Protein AF-A0A6A7M598-F1 (afdb_monomer_lite)

Foldseek 3Di:
DDDDDDDDDDDDDDDDDDDDDDDDDDDDPLWEKEWEAEFFAFPCVVVQADAQQHAGAHDLRRLLLLLLLLQVLQVDPQNQPAQAEEAPGPRQVVSSLNSLCSHPCSPRDYHHDPLQGGWFLDPRHRHHPVVVCVVPPCLCHDLCNLVSSCVHVVIHHPVRNLVSLLVVLVVSRSGSYYYYYGHQQSQLSNLCNLLVHDPSNSSPDDRDNQWIFIRTPSDTDIDGRCPPDPQFAFPDWADDPQQWIWTATPVGQTAIARCVVVVVPCVVVCPDVVQSRQWDADPSRWIATPSGDTHHSNNRVVRRVVPDDPPPPPD

pLDDT: mean 79.6, std 20.15, range [29.23, 98.81]

Structure (mmCIF, N/CA/C/O backbone):
data_AF-A0A6A7M598-F1
#
_entry.id   AF-A0A6A7M598-F1
#
loop_
_atom_site.group_PDB
_atom_site.id
_atom_site.type_symbol
_atom_site.label_atom_id
_atom_site.label_alt_id
_atom_site.label_comp_id
_atom_site.label_asym_id
_atom_site.label_entity_id
_atom_site.label_seq_id
_atom_site.pdbx_PDB_ins_code
_atom_site.Cartn_x
_atom_site.Cartn_y
_atom_site.Cartn_z
_atom_site.occupancy
_atom_site.B_iso_or_equiv
_atom_site.auth_seq_id
_atom_site.auth_comp_id
_atom_site.auth_asym_id
_atom_site.auth_atom_id
_atom_site.pdbx_PDB_model_num
ATOM 1 N N . MET A 1 1 ? 46.080 -12.029 42.026 1.00 40.09 1 MET A N 1
ATOM 2 C CA . MET A 1 1 ? 45.814 -11.387 40.722 1.00 40.09 1 MET A CA 1
ATOM 3 C C . MET A 1 1 ? 44.920 -12.303 39.906 1.00 40.09 1 MET A C 1
ATOM 5 O O . MET A 1 1 ? 45.439 -13.232 39.309 1.00 40.09 1 MET A O 1
ATOM 9 N N . SER A 1 2 ? 43.608 -12.066 39.917 1.00 33.38 2 SER A N 1
ATOM 10 C CA . SER A 1 2 ? 42.667 -12.587 38.910 1.00 33.38 2 SER A CA 1
ATOM 11 C C . SER A 1 2 ? 41.272 -12.024 39.200 1.00 33.38 2 SER A C 1
ATOM 13 O O . SER A 1 2 ? 40.579 -12.444 40.120 1.00 33.38 2 SER A O 1
ATOM 15 N N . THR A 1 3 ? 40.915 -10.993 38.441 1.00 32.56 3 THR A N 1
ATOM 16 C CA . THR A 1 3 ? 39.642 -10.262 38.486 1.00 32.56 3 THR A CA 1
ATOM 17 C C . THR A 1 3 ? 38.582 -11.004 37.654 1.00 32.56 3 THR A C 1
ATOM 19 O O . THR A 1 3 ? 38.933 -11.502 36.583 1.00 32.56 3 THR A O 1
ATOM 22 N N . PRO A 1 4 ? 37.294 -11.054 38.049 1.00 36.16 4 PRO A N 1
ATOM 23 C CA . PRO A 1 4 ? 36.246 -11.636 37.211 1.00 36.16 4 PRO A CA 1
ATOM 24 C C . PRO A 1 4 ? 35.785 -10.655 36.124 1.00 36.16 4 PRO A C 1
ATOM 26 O O . PRO A 1 4 ? 35.500 -9.487 36.390 1.00 36.16 4 PRO A O 1
ATOM 29 N N . CYS A 1 5 ? 35.695 -11.157 34.893 1.00 29.23 5 CYS A N 1
ATOM 30 C CA . CYS A 1 5 ? 35.215 -10.446 33.713 1.00 29.23 5 CYS A CA 1
ATOM 31 C C . CYS A 1 5 ? 33.676 -10.416 33.693 1.00 29.23 5 CYS A C 1
ATOM 33 O O . CYS A 1 5 ? 33.028 -11.459 33.637 1.00 29.23 5 CYS A O 1
ATOM 35 N N . ALA A 1 6 ? 33.096 -9.216 33.731 1.00 33.31 6 ALA A N 1
ATOM 36 C CA . ALA A 1 6 ? 31.667 -8.982 33.560 1.00 33.31 6 ALA A CA 1
ATOM 37 C C . ALA A 1 6 ? 31.291 -9.028 32.068 1.00 33.31 6 ALA A C 1
ATOM 39 O O . ALA A 1 6 ? 31.758 -8.202 31.280 1.00 33.31 6 ALA A O 1
ATOM 40 N N . THR A 1 7 ? 30.417 -9.953 31.667 1.00 33.47 7 THR A N 1
ATOM 41 C CA . THR A 1 7 ? 29.838 -9.969 30.318 1.00 33.47 7 THR A CA 1
ATOM 42 C C . THR A 1 7 ? 28.559 -9.136 30.265 1.00 33.47 7 THR A C 1
ATOM 44 O O . THR A 1 7 ? 27.540 -9.387 30.899 1.00 33.47 7 THR A O 1
ATOM 47 N N . ARG A 1 8 ? 28.702 -8.068 29.488 1.00 32.22 8 ARG A N 1
ATOM 48 C CA . ARG A 1 8 ? 27.829 -6.927 29.239 1.00 32.22 8 ARG A CA 1
ATOM 49 C C . ARG A 1 8 ? 26.601 -7.320 28.405 1.00 32.22 8 ARG A C 1
ATOM 51 O O . ARG A 1 8 ? 26.733 -7.869 27.313 1.00 32.22 8 ARG A O 1
ATOM 58 N N . THR A 1 9 ? 25.418 -6.965 28.892 1.00 33.28 9 THR A N 1
ATOM 59 C CA . THR A 1 9 ? 24.132 -6.992 28.180 1.00 33.28 9 THR A CA 1
ATOM 60 C C . THR A 1 9 ? 24.202 -6.148 26.899 1.00 33.28 9 THR A C 1
ATOM 62 O O . THR A 1 9 ? 24.527 -4.958 26.938 1.00 33.28 9 THR A O 1
ATOM 65 N N . LYS A 1 10 ? 23.906 -6.754 25.741 1.00 30.20 10 LYS A N 1
ATOM 66 C CA . LYS A 1 10 ? 23.824 -6.060 24.446 1.00 30.20 10 LYS A CA 1
ATOM 67 C C . LYS A 1 10 ? 22.510 -5.274 24.366 1.00 30.20 10 LYS A C 1
ATOM 69 O O . LYS A 1 10 ? 21.443 -5.855 24.217 1.00 30.20 10 LYS A O 1
ATOM 74 N N . ARG A 1 11 ? 22.603 -3.945 24.469 1.00 30.97 11 ARG A N 1
ATOM 75 C CA . ARG A 1 11 ? 21.527 -3.002 24.127 1.00 30.97 11 ARG A CA 1
ATOM 76 C C . ARG A 1 11 ? 21.314 -2.983 22.608 1.00 30.97 11 ARG A C 1
ATOM 78 O O . ARG A 1 11 ? 22.283 -2.887 21.858 1.00 30.97 11 ARG A O 1
ATOM 85 N N . PHE A 1 12 ? 20.052 -3.043 22.187 1.00 30.69 12 PHE A N 1
ATOM 86 C CA . PHE A 1 12 ? 19.600 -2.830 20.812 1.00 30.69 12 PHE A CA 1
ATOM 87 C C . PHE A 1 12 ? 19.984 -1.423 20.335 1.00 30.69 12 PHE A C 1
ATOM 89 O O . PHE A 1 12 ? 19.668 -0.428 20.988 1.00 30.69 12 PHE A O 1
ATOM 96 N N . ALA A 1 13 ? 20.680 -1.340 19.203 1.00 30.12 13 ALA A N 1
ATOM 97 C CA . ALA A 1 13 ? 21.027 -0.083 18.554 1.00 30.12 13 ALA A CA 1
ATOM 98 C C . ALA A 1 13 ? 19.979 0.235 17.476 1.00 30.12 13 ALA A C 1
ATOM 100 O O . ALA A 1 13 ? 19.997 -0.359 16.400 1.00 30.12 13 ALA A O 1
ATOM 101 N N . GLN A 1 14 ? 19.083 1.184 17.759 1.00 33.59 14 GLN A N 1
ATOM 102 C CA . GLN A 1 14 ? 18.272 1.849 16.736 1.00 33.59 14 GLN A CA 1
ATOM 103 C C . GLN A 1 14 ? 19.209 2.569 15.754 1.00 33.59 14 GLN A C 1
ATOM 105 O O . GLN A 1 14 ? 19.987 3.445 16.142 1.00 33.59 14 GLN A O 1
ATOM 110 N N . ARG A 1 15 ? 19.167 2.188 14.476 1.00 39.03 15 ARG A N 1
ATOM 111 C CA . ARG A 1 15 ? 19.935 2.839 13.409 1.00 39.03 15 ARG A CA 1
ATOM 112 C C . ARG A 1 15 ? 19.170 4.069 12.915 1.00 39.03 15 ARG A C 1
ATOM 114 O O . ARG A 1 15 ? 18.167 3.947 12.230 1.00 39.03 15 ARG A O 1
ATOM 121 N N . ARG A 1 16 ? 19.667 5.257 13.255 1.00 44.78 16 ARG A N 1
ATOM 122 C CA . ARG A 1 16 ? 19.187 6.570 12.791 1.00 44.78 16 ARG A CA 1
ATOM 123 C C . ARG A 1 16 ? 20.252 7.172 11.886 1.00 44.78 16 ARG A C 1
ATOM 125 O O . ARG A 1 16 ? 21.289 7.424 12.465 1.00 44.78 16 ARG A O 1
ATOM 132 N N . TRP A 1 17 ? 20.014 7.447 10.592 1.00 38.12 17 TRP A N 1
ATOM 133 C CA . TRP A 1 17 ? 20.673 8.517 9.792 1.00 38.12 17 TRP A CA 1
ATOM 134 C C . TRP A 1 17 ? 20.087 8.645 8.369 1.00 38.12 17 TRP A C 1
ATOM 136 O O . TRP A 1 17 ? 20.146 7.693 7.604 1.00 38.12 17 TRP A O 1
ATOM 146 N N . LEU A 1 18 ? 19.611 9.851 8.024 1.00 36.75 18 LEU A N 1
ATOM 147 C CA . LEU A 1 18 ? 19.829 10.606 6.771 1.00 36.75 18 LEU A CA 1
ATOM 148 C C . LEU A 1 18 ? 19.187 11.992 6.991 1.00 36.75 18 LEU A C 1
ATOM 150 O O . LEU A 1 18 ? 17.971 12.103 7.112 1.00 36.75 18 LEU A O 1
ATOM 154 N N . ARG A 1 19 ? 19.995 13.047 7.143 1.00 34.12 19 ARG A N 1
ATOM 155 C CA . ARG A 1 19 ? 19.520 14.442 7.193 1.00 34.12 19 ARG A CA 1
ATOM 156 C C . ARG A 1 19 ? 20.184 15.199 6.051 1.00 34.12 19 ARG A C 1
ATOM 158 O O . ARG A 1 19 ? 21.407 15.295 6.038 1.00 34.12 19 ARG A O 1
ATOM 165 N N . SER A 1 20 ? 19.388 15.727 5.127 1.00 42.34 20 SER A N 1
ATOM 166 C CA . SER A 1 20 ? 19.847 16.737 4.171 1.00 42.34 20 SER A CA 1
ATOM 167 C C . SER A 1 20 ? 19.849 18.113 4.844 1.00 42.34 20 SER A C 1
ATOM 169 O O . SER A 1 20 ? 18.984 18.412 5.673 1.00 42.34 20 SER A O 1
ATOM 171 N N . ALA A 1 21 ? 20.852 18.931 4.534 1.00 43.12 21 ALA A N 1
ATOM 172 C CA . ALA A 1 21 ? 20.997 20.282 5.058 1.00 43.12 21 ALA A CA 1
ATOM 173 C C . ALA A 1 21 ? 20.048 21.234 4.315 1.00 43.12 21 ALA A C 1
ATOM 175 O O . ALA A 1 21 ? 20.188 21.422 3.110 1.00 43.12 21 ALA A O 1
ATOM 176 N N . ILE A 1 22 ? 19.101 21.856 5.026 1.00 43.59 22 ILE A N 1
ATOM 177 C CA . ILE A 1 22 ? 18.227 22.895 4.464 1.00 43.59 22 ILE A CA 1
ATOM 178 C C . ILE A 1 22 ? 18.383 24.195 5.258 1.00 43.59 22 ILE A C 1
ATOM 180 O O . ILE A 1 22 ? 18.367 24.215 6.491 1.00 43.59 22 ILE A O 1
ATOM 184 N N . SER A 1 23 ? 18.564 25.268 4.487 1.00 37.72 23 SER A N 1
ATOM 185 C CA . SER A 1 23 ? 18.630 26.675 4.877 1.00 37.72 23 SER A CA 1
ATOM 186 C C . SER A 1 23 ? 17.468 27.100 5.786 1.00 37.72 23 SER A C 1
ATOM 188 O O . SER A 1 23 ? 16.313 26.743 5.562 1.00 37.72 23 SER A O 1
ATOM 190 N N . LYS A 1 24 ? 17.789 27.890 6.817 1.00 48.50 24 LYS A N 1
ATOM 191 C CA . LYS A 1 24 ? 16.840 28.476 7.771 1.00 48.50 24 LYS A CA 1
ATOM 192 C C . LYS A 1 24 ? 16.206 29.742 7.185 1.00 48.50 24 LYS A C 1
ATOM 194 O O . LYS A 1 24 ? 16.910 30.733 7.028 1.00 48.50 24 LYS A O 1
ATOM 199 N N . SER A 1 25 ? 14.885 29.764 7.002 1.00 36.88 25 SER A N 1
ATOM 200 C CA . SER A 1 25 ? 14.072 30.972 7.231 1.00 36.88 25 SER A CA 1
ATOM 201 C C . SER A 1 25 ? 12.583 30.631 7.389 1.00 36.88 25 SER A C 1
ATOM 203 O O . SER A 1 25 ? 12.106 29.627 6.873 1.00 36.88 25 SER A O 1
ATOM 205 N N . LEU A 1 26 ? 11.900 31.449 8.186 1.00 41.75 26 LEU A N 1
ATOM 206 C CA . LEU A 1 26 ? 10.660 31.225 8.927 1.00 41.75 26 LEU A CA 1
ATOM 207 C C . LEU A 1 26 ? 9.387 31.133 8.065 1.00 41.75 26 LEU A C 1
ATOM 209 O O . LEU A 1 26 ? 9.228 31.919 7.145 1.00 41.75 26 LEU A O 1
ATOM 213 N N . VAL A 1 27 ? 8.450 30.252 8.441 1.00 35.00 27 VAL A N 1
ATOM 214 C CA . VAL A 1 27 ? 7.089 30.511 8.987 1.00 35.00 27 VAL A CA 1
ATOM 215 C C . VAL A 1 27 ? 6.490 29.125 9.292 1.00 35.00 27 VAL A C 1
ATOM 217 O O . VAL A 1 27 ? 6.707 28.188 8.531 1.00 35.00 27 VAL A O 1
ATOM 220 N N . HIS A 1 28 ? 5.781 28.953 10.412 1.00 38.97 28 HIS A N 1
ATOM 221 C CA . HIS A 1 28 ? 5.166 27.687 10.839 1.00 38.97 28 HIS A CA 1
ATOM 222 C C . HIS A 1 28 ? 4.114 27.159 9.831 1.00 38.97 28 HIS A C 1
ATOM 224 O O . HIS A 1 28 ? 2.914 27.224 10.090 1.00 38.97 28 HIS A O 1
ATOM 230 N N . LYS A 1 29 ? 4.533 26.582 8.697 1.00 43.72 29 LYS A N 1
ATOM 231 C CA . LYS A 1 29 ? 3.708 25.609 7.974 1.00 43.72 29 LYS A CA 1
ATOM 232 C C . LYS A 1 29 ? 3.647 24.376 8.868 1.00 43.72 29 LYS A C 1
ATOM 234 O O . LYS A 1 29 ? 4.670 23.722 9.067 1.00 43.72 29 LYS A O 1
ATOM 239 N N . LYS A 1 30 ? 2.483 24.105 9.473 1.00 49.09 30 LYS A N 1
ATOM 240 C CA . LYS A 1 30 ? 2.224 22.824 10.144 1.00 49.09 30 LYS A CA 1
ATOM 241 C C . LYS A 1 30 ? 2.684 21.723 9.192 1.00 49.09 30 LYS A C 1
ATOM 243 O O . LYS A 1 30 ? 2.229 21.643 8.060 1.00 49.09 30 LYS A O 1
ATOM 248 N N . VAL A 1 31 ? 3.674 20.981 9.649 1.00 51.69 31 VAL A N 1
ATOM 249 C CA . VAL A 1 31 ? 4.393 19.962 8.898 1.00 51.69 31 VAL A CA 1
ATOM 250 C C . VAL A 1 31 ? 3.387 18.916 8.431 1.00 51.69 31 VAL A C 1
ATOM 252 O O . VAL A 1 31 ? 2.713 18.329 9.273 1.00 51.69 31 VAL A O 1
ATOM 255 N N . ALA A 1 32 ? 3.291 18.685 7.121 1.00 79.12 32 ALA A N 1
ATOM 256 C CA . ALA A 1 32 ? 2.499 17.591 6.574 1.00 79.12 32 ALA A CA 1
ATOM 257 C C . ALA A 1 32 ? 3.120 16.259 7.019 1.00 79.12 32 ALA A C 1
ATOM 259 O O . ALA A 1 32 ? 4.276 15.970 6.692 1.00 79.12 32 ALA A O 1
ATOM 260 N N . VAL A 1 33 ? 2.387 15.478 7.815 1.00 93.44 33 VAL A N 1
ATOM 261 C CA . VAL A 1 33 ? 2.798 14.123 8.211 1.00 93.44 33 VAL A CA 1
ATOM 262 C C . VAL A 1 33 ? 2.075 13.105 7.345 1.00 93.44 33 VAL A C 1
ATOM 264 O O . VAL A 1 33 ? 0.847 13.032 7.361 1.00 93.44 33 VAL A O 1
ATOM 267 N N . MET A 1 34 ? 2.831 12.276 6.634 1.00 95.81 34 MET A N 1
ATOM 268 C CA . MET A 1 34 ? 2.284 11.198 5.815 1.00 95.81 34 MET A CA 1
ATOM 269 C C . MET A 1 34 ? 2.646 9.835 6.401 1.00 95.81 34 MET A C 1
ATOM 271 O O . MET A 1 34 ? 3.818 9.533 6.610 1.00 95.81 34 MET A O 1
ATOM 275 N N . LEU A 1 35 ? 1.635 9.000 6.632 1.00 97.19 35 LEU A N 1
ATOM 276 C CA . LEU A 1 35 ? 1.781 7.592 6.993 1.00 97.19 35 LEU A CA 1
ATOM 277 C C . LEU A 1 35 ? 1.601 6.751 5.727 1.00 97.19 35 LEU A C 1
ATOM 279 O O . LEU A 1 35 ? 0.478 6.479 5.305 1.00 97.19 35 LEU A O 1
ATOM 283 N N . LEU A 1 36 ? 2.719 6.388 5.099 1.00 98.06 36 LEU A N 1
ATOM 284 C CA . LEU A 1 36 ? 2.760 5.623 3.857 1.00 98.06 36 LEU A CA 1
ATOM 285 C C . LEU A 1 36 ? 2.803 4.121 4.138 1.00 98.06 36 LEU A C 1
ATOM 287 O O . LEU A 1 36 ? 3.709 3.622 4.807 1.00 98.06 36 LEU A O 1
ATOM 291 N N . ILE A 1 37 ? 1.836 3.408 3.571 1.00 98.44 37 ILE A N 1
ATOM 292 C CA . ILE A 1 37 ? 1.594 1.984 3.782 1.00 98.44 37 ILE A CA 1
ATOM 293 C C . ILE A 1 37 ? 1.538 1.284 2.423 1.00 98.44 37 ILE A C 1
ATOM 295 O O . ILE A 1 37 ? 0.857 1.734 1.499 1.00 98.44 37 ILE A O 1
ATOM 299 N N . ARG A 1 38 ? 2.233 0.152 2.298 1.00 98.19 38 ARG A N 1
ATOM 300 C CA . ARG A 1 38 ? 2.019 -0.786 1.190 1.00 98.19 38 ARG A CA 1
ATOM 301 C C . ARG A 1 38 ? 0.855 -1.713 1.546 1.00 98.19 38 ARG A C 1
ATOM 303 O O . ARG A 1 38 ? 0.718 -2.095 2.703 1.00 98.19 38 ARG A O 1
ATOM 310 N N . HIS A 1 39 ? 0.047 -2.097 0.561 1.00 98.44 39 HIS A N 1
ATOM 311 C CA . HIS A 1 39 ? -0.976 -3.127 0.732 1.00 98.44 39 HIS A CA 1
ATOM 312 C C . HIS A 1 39 ? -0.408 -4.403 1.390 1.00 98.44 39 HIS A C 1
ATOM 314 O O . HIS A 1 39 ? 0.753 -4.769 1.162 1.00 98.44 39 HIS A O 1
ATOM 320 N N . GLY A 1 40 ? -1.249 -5.098 2.159 1.00 95.00 40 GLY A N 1
ATOM 321 C CA . GLY A 1 40 ? -0.905 -6.393 2.749 1.00 95.00 40 GLY A CA 1
ATOM 322 C C . GLY A 1 40 ? -0.587 -7.455 1.691 1.00 95.00 40 GLY A C 1
ATOM 323 O O . GLY A 1 40 ? -0.863 -7.276 0.502 1.00 95.00 40 GLY A O 1
ATOM 324 N N . GLU A 1 41 ? 0.019 -8.561 2.108 1.00 92.31 41 GLU A N 1
ATOM 325 C CA . GLU A 1 41 ? 0.319 -9.712 1.254 1.00 92.31 41 GLU A CA 1
ATOM 326 C C . GLU A 1 41 ? -0.909 -10.186 0.462 1.00 92.31 41 GLU A C 1
ATOM 328 O O . GLU A 1 41 ? -2.029 -10.211 0.963 1.00 92.31 41 GLU A O 1
ATOM 333 N N . THR A 1 42 ? -0.689 -10.537 -0.803 1.00 89.19 42 THR A N 1
ATOM 334 C CA . THR A 1 42 ? -1.717 -11.025 -1.736 1.00 89.19 42 THR A CA 1
ATOM 335 C C . THR A 1 42 ? -1.343 -12.396 -2.277 1.00 89.19 42 THR A C 1
ATOM 337 O O . THR A 1 42 ? -0.171 -12.775 -2.220 1.00 89.19 42 THR A O 1
ATOM 340 N N . GLU A 1 43 ? -2.302 -13.120 -2.852 1.00 84.62 43 GLU A N 1
ATOM 341 C CA . GLU A 1 43 ? -2.044 -14.429 -3.472 1.00 84.62 43 GLU A CA 1
ATOM 342 C C . GLU A 1 43 ? -0.941 -14.362 -4.536 1.00 84.62 43 GLU A C 1
ATOM 344 O O . GLU A 1 43 ? -0.062 -15.219 -4.580 1.00 84.62 43 GLU A O 1
ATOM 349 N N . ALA A 1 44 ? -0.901 -13.304 -5.350 1.00 76.69 44 ALA A N 1
ATOM 350 C CA . ALA A 1 44 ? 0.179 -13.144 -6.317 1.00 76.69 44 ALA A CA 1
ATOM 351 C C . ALA A 1 44 ? 1.537 -12.854 -5.653 1.00 76.69 44 ALA A C 1
ATOM 353 O O . ALA A 1 44 ? 2.562 -13.266 -6.186 1.00 76.69 44 ALA A O 1
ATOM 354 N N . ASN A 1 45 ? 1.586 -12.196 -4.483 1.00 78.75 45 ASN A N 1
ATOM 355 C CA . ASN A 1 45 ? 2.846 -12.086 -3.734 1.00 78.75 45 ASN A CA 1
ATOM 356 C C . ASN A 1 45 ? 3.313 -13.453 -3.231 1.00 78.75 45 ASN A C 1
ATOM 358 O O . ASN A 1 45 ? 4.491 -13.767 -3.381 1.00 78.75 45 ASN A O 1
ATOM 362 N N . LEU A 1 46 ? 2.393 -14.252 -2.683 1.00 67.06 46 LEU A N 1
ATOM 363 C CA . LEU A 1 46 ? 2.670 -15.609 -2.211 1.00 67.06 46 LEU A CA 1
ATOM 364 C C . LEU A 1 46 ? 3.196 -16.500 -3.348 1.00 67.06 46 LEU A C 1
ATOM 366 O O . LEU A 1 46 ? 4.166 -17.230 -3.166 1.00 67.06 46 LEU A O 1
ATOM 370 N N . ASN A 1 47 ? 2.613 -16.361 -4.539 1.00 65.62 47 ASN A N 1
ATOM 371 C CA . ASN A 1 47 ? 2.998 -17.090 -5.748 1.00 65.62 47 ASN A CA 1
ATOM 372 C C . ASN A 1 47 ? 4.163 -16.447 -6.523 1.00 65.62 47 ASN A C 1
ATOM 374 O O . ASN A 1 47 ? 4.466 -16.876 -7.635 1.00 65.62 47 ASN A O 1
ATOM 378 N N . LEU A 1 48 ? 4.812 -15.411 -5.975 1.00 73.50 48 LEU A N 1
ATOM 379 C CA . LEU A 1 48 ? 5.937 -14.700 -6.602 1.00 73.50 48 LEU A CA 1
ATOM 380 C C . LEU A 1 48 ? 5.640 -14.181 -8.026 1.00 73.50 48 LEU A C 1
ATOM 382 O O . LEU A 1 48 ? 6.533 -14.091 -8.872 1.00 73.50 48 LEU A O 1
ATOM 386 N N . CYS A 1 49 ? 4.383 -13.819 -8.276 1.00 75.75 49 CYS A N 1
ATOM 387 C CA . CYS A 1 49 ? 3.898 -13.259 -9.531 1.00 75.75 49 CYS A CA 1
ATOM 388 C C . CYS A 1 49 ? 3.813 -11.730 -9.448 1.00 75.75 49 CYS A C 1
ATOM 390 O O . CYS A 1 49 ? 3.420 -11.141 -8.431 1.00 75.75 49 CYS A O 1
ATOM 392 N N . HIS A 1 50 ? 4.171 -11.063 -10.540 1.00 79.81 50 HIS A N 1
ATOM 393 C CA . HIS A 1 50 ? 4.170 -9.612 -10.622 1.00 79.81 50 HIS A CA 1
ATOM 394 C C . HIS A 1 50 ? 2.809 -9.100 -11.098 1.00 79.81 50 HIS A C 1
ATOM 396 O O . HIS A 1 50 ? 2.373 -9.400 -12.199 1.00 79.81 50 HIS A O 1
ATOM 402 N N . GLN A 1 51 ? 2.120 -8.326 -10.260 1.00 87.69 51 GLN A N 1
ATOM 403 C CA . GLN A 1 51 ? 0.733 -7.923 -10.522 1.00 87.69 51 GLN A CA 1
ATOM 404 C C . GLN A 1 51 ? 0.612 -6.741 -11.489 1.00 87.69 51 GLN A C 1
ATOM 406 O O . GLN A 1 51 ? -0.220 -6.775 -12.385 1.00 87.69 51 GLN A O 1
ATOM 411 N N . GLY A 1 52 ? 1.416 -5.690 -11.312 1.00 92.19 52 GLY A N 1
ATOM 412 C CA . GLY A 1 52 ? 1.182 -4.425 -12.013 1.00 92.19 52 GLY A CA 1
ATOM 413 C C . GLY A 1 52 ? -0.238 -3.909 -11.765 1.00 92.19 52 GLY A C 1
ATOM 414 O O . GLY A 1 52 ? -0.625 -3.716 -10.607 1.00 92.19 52 GLY A O 1
ATOM 415 N N . ARG A 1 53 ? -1.014 -3.724 -12.840 1.00 95.19 53 ARG A N 1
ATOM 416 C CA . ARG A 1 53 ? -2.435 -3.344 -12.800 1.00 95.19 53 ARG A CA 1
ATOM 417 C C . ARG A 1 53 ? -3.391 -4.506 -12.548 1.00 95.19 53 ARG A C 1
ATOM 419 O O . ARG A 1 53 ? -4.530 -4.240 -12.167 1.00 95.19 53 ARG A O 1
ATOM 426 N N . HIS A 1 54 ? -2.963 -5.760 -12.706 1.00 92.12 54 HIS A N 1
ATOM 427 C CA . HIS A 1 54 ? -3.763 -6.895 -12.250 1.00 92.12 54 HIS A CA 1
ATOM 428 C C . HIS A 1 54 ? -3.942 -6.850 -10.731 1.00 92.12 54 HIS A C 1
ATOM 430 O O . HIS A 1 54 ? -3.132 -6.277 -10.002 1.00 92.12 54 HIS A O 1
ATOM 436 N N . ASP A 1 55 ? -5.008 -7.480 -10.252 1.00 90.75 55 ASP A N 1
ATOM 437 C CA . ASP A 1 55 ? -5.356 -7.559 -8.840 1.00 90.75 55 ASP A CA 1
ATOM 438 C C . ASP A 1 55 ? -5.473 -9.019 -8.399 1.00 90.75 55 ASP A C 1
ATOM 440 O O . ASP A 1 55 ? -5.917 -9.884 -9.151 1.00 90.75 55 ASP A O 1
ATOM 444 N N . SER A 1 56 ? -5.103 -9.275 -7.148 1.00 85.25 56 SER A N 1
ATOM 445 C CA . SER A 1 56 ? -5.369 -10.532 -6.451 1.00 85.25 56 SER A CA 1
ATOM 446 C C . SER A 1 56 ? -5.787 -10.228 -5.010 1.00 85.25 56 SER A C 1
ATOM 448 O O . SER A 1 56 ? -5.406 -9.176 -4.474 1.00 85.25 56 SER A O 1
ATOM 450 N N . PRO A 1 57 ? -6.607 -11.085 -4.379 1.00 92.44 57 PRO A N 1
ATOM 451 C CA . PRO A 1 57 ? -7.074 -10.837 -3.024 1.00 92.44 57 PRO A CA 1
ATOM 452 C C . PRO A 1 57 ? -5.910 -10.861 -2.024 1.00 92.44 57 PRO A C 1
ATOM 454 O O . PRO A 1 57 ? -4.848 -11.441 -2.273 1.00 92.44 57 PRO A O 1
ATOM 457 N N . LEU A 1 58 ? -6.118 -10.211 -0.875 1.00 91.69 58 LEU A N 1
ATOM 458 C CA . LEU A 1 58 ? -5.203 -10.339 0.258 1.00 91.69 58 LEU A CA 1
ATOM 459 C C . LEU A 1 58 ? -5.196 -11.791 0.751 1.00 91.69 58 LEU A C 1
ATOM 461 O O . LEU A 1 58 ? -6.258 -12.405 0.853 1.00 91.69 58 LEU A O 1
ATOM 465 N N . THR A 1 59 ? -4.023 -12.305 1.119 1.00 83.62 59 THR A N 1
ATOM 466 C CA . THR A 1 59 ? -3.932 -13.537 1.914 1.00 83.62 59 THR A CA 1
ATOM 467 C C . THR A 1 59 ? -4.390 -13.251 3.343 1.00 83.62 59 THR A C 1
ATOM 469 O O . THR A 1 59 ? -4.499 -12.097 3.767 1.00 83.62 59 THR A O 1
ATOM 472 N N . GLU A 1 60 ? -4.586 -14.292 4.145 1.00 81.19 60 GLU A N 1
ATOM 473 C CA . GLU A 1 60 ? -4.762 -14.145 5.595 1.00 81.19 60 GLU A CA 1
ATOM 474 C C . GLU A 1 60 ? -3.665 -13.320 6.249 1.00 81.19 60 GLU A C 1
ATOM 476 O O . GLU A 1 60 ? -3.929 -12.439 7.065 1.00 81.19 60 GLU A O 1
ATOM 481 N N . ARG A 1 61 ? -2.415 -13.609 5.877 1.00 80.00 61 ARG A N 1
ATOM 482 C CA . ARG A 1 61 ? -1.247 -12.903 6.380 1.00 80.00 61 ARG A CA 1
ATOM 483 C C . ARG A 1 61 ? -1.309 -11.436 5.972 1.00 80.00 61 ARG A C 1
ATOM 485 O O . ARG A 1 61 ? -0.984 -10.582 6.789 1.00 80.00 61 ARG A O 1
ATOM 492 N N . GLY A 1 62 ? -1.785 -11.132 4.765 1.00 88.56 62 GLY A N 1
ATOM 493 C CA . GLY A 1 62 ? -2.048 -9.765 4.323 1.00 88.56 62 GLY A CA 1
ATOM 494 C C . GLY A 1 62 ? -3.134 -9.055 5.126 1.00 88.56 62 GLY A C 1
ATOM 495 O O . GLY A 1 62 ? -2.979 -7.880 5.463 1.00 88.56 62 GLY A O 1
ATOM 496 N N . VAL A 1 63 ? -4.202 -9.766 5.494 1.00 92.00 63 VAL A N 1
ATOM 497 C CA . VAL A 1 63 ? -5.240 -9.246 6.396 1.00 92.00 63 VAL A CA 1
ATOM 498 C C . VAL A 1 63 ? -4.653 -8.963 7.782 1.00 92.00 63 VAL A C 1
ATOM 500 O O . VAL A 1 63 ? -4.826 -7.859 8.293 1.00 92.00 63 VAL A O 1
ATOM 503 N N . ALA A 1 64 ? -3.895 -9.901 8.354 1.00 84.00 64 ALA A N 1
ATOM 504 C CA . ALA A 1 64 ? -3.243 -9.736 9.654 1.00 84.00 64 ALA A CA 1
ATOM 505 C C . ALA A 1 64 ? -2.241 -8.566 9.656 1.00 84.00 64 ALA A C 1
ATOM 507 O O . ALA A 1 64 ? -2.224 -7.762 10.588 1.00 84.00 64 ALA A O 1
ATOM 508 N N . GLN A 1 65 ? -1.454 -8.413 8.584 1.00 89.56 65 GLN A N 1
ATOM 509 C CA . GLN A 1 65 ? -0.565 -7.265 8.376 1.00 89.56 65 GLN A CA 1
ATOM 510 C C . GLN A 1 65 ? -1.343 -5.945 8.389 1.00 89.56 65 GLN A C 1
ATOM 512 O O . GLN A 1 65 ? -0.998 -5.035 9.141 1.00 89.56 65 GLN A O 1
ATOM 517 N N . ALA A 1 66 ? -2.417 -5.845 7.601 1.00 94.50 66 ALA A N 1
ATOM 518 C CA . ALA A 1 66 ? -3.237 -4.639 7.517 1.00 94.50 66 ALA A CA 1
ATOM 519 C C . ALA A 1 66 ? -3.895 -4.284 8.863 1.00 94.50 66 ALA A C 1
ATOM 521 O O . ALA A 1 66 ? -3.883 -3.124 9.277 1.00 94.50 66 ALA A O 1
ATOM 522 N N . THR A 1 67 ? -4.412 -5.286 9.577 1.00 90.56 67 THR A N 1
ATOM 523 C CA . THR A 1 67 ? -4.970 -5.144 10.928 1.00 90.56 67 THR A CA 1
ATOM 524 C C . THR A 1 67 ? -3.923 -4.636 11.918 1.00 90.56 67 THR A C 1
ATOM 526 O O . THR A 1 67 ? -4.169 -3.675 12.651 1.00 90.56 67 THR A O 1
ATOM 529 N N . ALA A 1 68 ? -2.729 -5.227 11.925 1.00 87.06 68 ALA A N 1
ATOM 530 C CA . ALA A 1 68 ? -1.660 -4.830 12.831 1.00 87.06 68 ALA A CA 1
ATOM 531 C C . ALA A 1 68 ? -1.127 -3.417 12.512 1.00 87.06 68 ALA A C 1
ATOM 533 O O . ALA A 1 68 ? -0.911 -2.616 13.425 1.00 87.06 68 ALA A O 1
ATOM 534 N N . ILE A 1 69 ? -1.037 -3.058 11.226 1.00 94.94 69 ILE A N 1
ATOM 535 C CA . ILE A 1 69 ? -0.776 -1.683 10.781 1.00 94.94 69 ILE A CA 1
ATOM 536 C C . ILE A 1 69 ? -1.859 -0.735 11.299 1.00 94.94 69 ILE A C 1
ATOM 538 O O . ILE A 1 69 ? -1.523 0.295 11.875 1.00 94.94 69 ILE A O 1
ATOM 542 N N . GLY A 1 70 ? -3.145 -1.073 11.158 1.00 93.69 70 GLY A N 1
ATOM 543 C CA . GLY A 1 70 ? -4.254 -0.245 11.643 1.00 93.69 70 GLY A CA 1
ATOM 544 C C . GLY A 1 70 ? -4.156 0.082 13.133 1.00 93.69 70 GLY A C 1
ATOM 545 O O . GLY A 1 70 ? -4.350 1.229 13.540 1.00 93.69 70 GLY A O 1
ATOM 546 N N . ARG A 1 71 ? -3.765 -0.902 13.952 1.00 89.44 71 ARG A N 1
ATOM 547 C CA . ARG A 1 71 ? -3.504 -0.701 15.386 1.00 89.44 71 ARG A CA 1
ATOM 548 C C . ARG A 1 71 ? -2.358 0.276 15.623 1.00 89.44 71 ARG A C 1
ATOM 550 O O . ARG A 1 71 ? -2.497 1.165 16.457 1.00 89.44 71 ARG A O 1
ATOM 557 N N . LEU A 1 72 ? -1.250 0.142 14.893 1.00 91.00 72 LEU A N 1
ATOM 558 C CA . LEU A 1 72 ? -0.101 1.036 15.041 1.00 91.00 72 LEU A CA 1
ATOM 559 C C . LEU A 1 72 ? -0.404 2.458 14.548 1.00 91.00 72 LEU A C 1
ATOM 561 O O . LEU A 1 72 ? 0.000 3.420 15.202 1.00 91.00 72 LEU A O 1
ATOM 565 N N . VAL A 1 73 ? -1.156 2.595 13.449 1.00 93.50 73 VAL A N 1
ATOM 566 C CA . VAL A 1 73 ? -1.644 3.884 12.935 1.00 93.50 73 VAL A CA 1
ATOM 567 C C . VAL A 1 73 ? -2.493 4.580 13.991 1.00 93.50 73 VAL A C 1
ATOM 569 O O . VAL A 1 73 ? -2.249 5.746 14.273 1.00 93.50 73 VAL A O 1
ATOM 572 N N . ARG A 1 74 ? -3.432 3.873 14.635 1.00 90.88 74 ARG A N 1
ATOM 573 C CA . ARG A 1 74 ? -4.271 4.434 15.709 1.00 90.88 74 ARG A CA 1
ATOM 574 C C . ARG A 1 74 ? -3.447 5.058 16.845 1.00 90.88 74 ARG A C 1
ATOM 576 O O . ARG A 1 74 ? -3.893 6.024 17.452 1.00 90.88 74 ARG A O 1
ATOM 583 N N . MET A 1 75 ? -2.266 4.515 17.139 1.00 89.75 75 MET A N 1
ATOM 584 C CA . MET A 1 75 ? -1.385 5.028 18.195 1.00 89.75 75 MET A CA 1
ATOM 585 C C . MET A 1 75 ? -0.610 6.290 17.788 1.00 89.75 75 MET A C 1
ATOM 587 O O . MET A 1 75 ? 0.032 6.901 18.641 1.00 89.75 75 MET A O 1
ATOM 591 N N . GLN A 1 76 ? -0.641 6.679 16.509 1.00 89.69 76 GLN A N 1
ATOM 592 C CA . GLN A 1 76 ? 0.034 7.881 16.031 1.00 89.69 76 GLN A CA 1
ATOM 593 C C . GLN A 1 76 ? -0.824 9.124 16.307 1.00 89.69 76 GLN A C 1
ATOM 595 O O . GLN A 1 76 ? -2.024 9.113 16.018 1.00 89.69 76 GLN A O 1
ATOM 600 N N . PRO A 1 77 ? -0.236 10.222 16.816 1.00 86.81 77 PRO A N 1
ATOM 601 C CA . PRO A 1 77 ? -0.988 11.430 17.151 1.00 86.81 77 PRO A CA 1
ATOM 602 C C . PRO A 1 77 ? -1.672 12.067 15.934 1.00 86.81 77 PRO A C 1
ATOM 604 O O . PRO A 1 77 ? -2.683 12.751 16.078 1.00 86.81 77 PRO A O 1
ATOM 607 N N . GLU A 1 78 ? -1.149 11.841 14.731 1.00 85.75 78 GLU A N 1
ATOM 608 C CA . GLU A 1 78 ? -1.678 12.434 13.507 1.00 85.75 78 GLU A CA 1
ATOM 609 C C . GLU A 1 78 ? -2.913 11.703 12.960 1.00 85.75 78 GLU A C 1
ATOM 611 O O . GLU A 1 78 ? -3.703 12.296 12.223 1.00 85.75 78 GLU A O 1
ATOM 616 N N . ALA A 1 79 ? -3.136 10.448 13.368 1.00 86.50 79 ALA A N 1
ATOM 617 C CA . ALA A 1 79 ? -4.200 9.605 12.826 1.00 86.50 79 ALA A CA 1
ATOM 618 C C . ALA A 1 79 ? -5.613 10.155 13.085 1.00 86.50 79 ALA A C 1
ATOM 620 O O . ALA A 1 79 ? -6.506 9.958 12.264 1.00 86.50 79 ALA A O 1
ATOM 621 N N . ALA A 1 80 ? -5.827 10.882 14.188 1.00 84.44 80 ALA A N 1
ATOM 622 C CA . ALA A 1 80 ? -7.144 11.410 14.558 1.00 84.44 80 ALA A CA 1
ATOM 623 C C . ALA A 1 80 ? -7.685 12.485 13.593 1.00 84.44 80 ALA A C 1
ATOM 625 O O . ALA A 1 80 ? -8.901 12.680 13.500 1.00 84.44 80 ALA A O 1
ATOM 626 N N . SER A 1 81 ? -6.795 13.189 12.885 1.00 86.31 81 SER A N 1
ATOM 627 C CA . SER A 1 81 ? -7.139 14.234 11.913 1.00 86.31 81 SER A CA 1
ATOM 628 C C . SER A 1 81 ? -6.639 13.937 10.500 1.00 86.31 81 SER A C 1
ATOM 630 O O . SER A 1 81 ? -6.687 14.822 9.647 1.00 86.31 81 SER A O 1
ATOM 632 N N . ALA A 1 82 ? -6.100 12.742 10.261 1.00 91.56 82 ALA A N 1
ATOM 633 C CA . ALA A 1 82 ? -5.559 12.381 8.964 1.00 91.56 82 ALA A CA 1
ATOM 634 C C . ALA A 1 82 ? -6.682 12.189 7.943 1.00 91.56 82 ALA A C 1
ATOM 636 O O . ALA A 1 82 ? -7.703 11.568 8.238 1.00 91.56 82 ALA A O 1
ATOM 637 N N . MET A 1 83 ? -6.470 12.667 6.720 1.00 94.50 83 MET A N 1
ATOM 638 C CA . MET A 1 83 ? -7.228 12.174 5.573 1.00 94.50 83 MET A CA 1
ATOM 639 C C . MET A 1 83 ? -6.759 10.768 5.211 1.00 94.50 83 MET A C 1
ATOM 641 O O . MET A 1 83 ? -5.579 10.452 5.352 1.00 94.50 83 MET A O 1
ATOM 645 N N . MET A 1 84 ? -7.662 9.934 4.704 1.00 96.75 84 MET A N 1
ATOM 646 C CA . MET A 1 84 ? -7.330 8.585 4.270 1.00 96.75 84 MET A CA 1
ATOM 647 C C . MET A 1 84 ? -7.447 8.483 2.757 1.00 96.75 84 MET A C 1
ATOM 649 O O . MET A 1 84 ? -8.521 8.702 2.200 1.00 96.75 84 MET A O 1
ATOM 653 N N . ILE A 1 85 ? -6.340 8.144 2.105 1.00 98.38 85 ILE A N 1
ATOM 654 C CA . ILE A 1 85 ? -6.240 8.058 0.650 1.00 98.38 85 ILE A CA 1
ATOM 655 C C . ILE A 1 85 ? -5.743 6.661 0.278 1.00 98.38 85 ILE A C 1
ATOM 657 O O . ILE A 1 85 ? -4.881 6.088 0.948 1.00 98.38 85 ILE A O 1
ATOM 661 N N . SER A 1 86 ? -6.275 6.075 -0.786 1.00 98.81 86 SER A N 1
ATOM 662 C CA . SER A 1 86 ? -5.809 4.781 -1.269 1.00 98.81 86 SER A CA 1
ATOM 663 C C . SER A 1 86 ? -5.785 4.710 -2.786 1.00 98.81 86 SER A C 1
ATOM 665 O O . SER A 1 86 ? -6.545 5.383 -3.477 1.00 98.81 86 SER A O 1
ATOM 667 N N . SER A 1 87 ? -4.926 3.840 -3.307 1.00 98.75 87 SER A N 1
ATOM 668 C CA . SER A 1 87 ? -5.091 3.331 -4.664 1.00 98.75 87 SER A CA 1
ATOM 669 C C . SER A 1 87 ? -6.469 2.668 -4.831 1.00 98.75 87 SER A C 1
ATOM 671 O O . SER A 1 87 ? -6.874 1.897 -3.959 1.00 98.75 87 SER A O 1
ATOM 673 N N . PRO A 1 88 ? -7.142 2.834 -5.982 1.00 98.50 88 PRO A N 1
ATOM 674 C CA . PRO A 1 88 ? -8.417 2.175 -6.259 1.00 98.50 88 PRO A CA 1
ATOM 675 C C . PRO A 1 88 ? -8.305 0.652 -6.425 1.00 98.50 88 PRO A C 1
ATOM 677 O O . PRO A 1 88 ? -9.297 -0.040 -6.187 1.00 98.50 88 PRO A O 1
ATOM 680 N N . GLN A 1 89 ? -7.122 0.116 -6.765 1.00 98.56 89 GLN A N 1
ATOM 681 C CA . GLN A 1 89 ? -6.872 -1.336 -6.835 1.00 98.56 89 GLN A CA 1
ATOM 682 C C . GLN A 1 89 ? -7.290 -2.057 -5.545 1.00 98.56 89 GLN A C 1
ATOM 684 O O . GLN A 1 89 ? -6.994 -1.613 -4.430 1.00 98.56 89 GLN A O 1
ATOM 689 N N . SER A 1 90 ? -7.984 -3.181 -5.706 1.00 98.12 90 SER A N 1
ATOM 690 C CA . SER A 1 90 ? -8.752 -3.848 -4.651 1.00 98.12 90 SER A CA 1
ATOM 691 C C . SER A 1 90 ? -7.902 -4.264 -3.453 1.00 98.12 90 SER A C 1
ATOM 693 O O . SER A 1 90 ? -8.344 -4.080 -2.320 1.00 98.12 90 SER A O 1
ATOM 695 N N . ARG A 1 91 ? -6.662 -4.724 -3.662 1.00 98.12 91 ARG A N 1
ATOM 696 C CA . ARG A 1 91 ? -5.730 -5.071 -2.571 1.00 98.12 91 ARG A CA 1
ATOM 697 C C . ARG A 1 91 ? -5.361 -3.878 -1.680 1.00 98.12 91 ARG A C 1
ATOM 699 O O . ARG A 1 91 ? -5.298 -4.007 -0.454 1.00 98.12 91 ARG A O 1
ATOM 706 N N . ALA A 1 92 ? -5.156 -2.702 -2.278 1.00 98.75 92 ALA A N 1
ATOM 707 C CA . ALA A 1 92 ? -4.822 -1.480 -1.550 1.00 98.75 92 ALA A CA 1
ATOM 708 C C . ALA A 1 92 ? -6.057 -0.914 -0.848 1.00 98.75 92 ALA A C 1
ATOM 710 O O . ALA A 1 92 ? -6.001 -0.645 0.352 1.00 98.75 92 ALA A O 1
ATOM 711 N N . ARG A 1 93 ? -7.192 -0.856 -1.554 1.00 98.44 93 ARG A N 1
ATOM 712 C CA . ARG A 1 93 ? -8.479 -0.449 -0.982 1.00 98.44 93 ARG A CA 1
ATOM 713 C C . ARG A 1 93 ? -8.875 -1.330 0.203 1.00 98.44 93 ARG A C 1
ATOM 715 O O . ARG A 1 93 ? -9.228 -0.811 1.257 1.00 98.44 93 ARG A O 1
ATOM 722 N N . ARG A 1 94 ? -8.748 -2.654 0.077 1.00 98.19 94 ARG A N 1
ATOM 723 C CA . ARG A 1 94 ? -9.063 -3.592 1.161 1.00 98.19 94 ARG A CA 1
ATOM 724 C C . ARG A 1 94 ? -8.133 -3.420 2.359 1.00 98.19 94 ARG A C 1
ATOM 726 O O . ARG A 1 94 ? -8.593 -3.437 3.496 1.00 98.19 94 ARG A O 1
ATOM 733 N N . THR A 1 95 ? -6.840 -3.204 2.116 1.00 98.62 95 THR A N 1
ATOM 734 C CA . THR A 1 95 ? -5.885 -2.868 3.185 1.00 98.62 95 THR A CA 1
ATOM 735 C C . THR A 1 95 ? -6.286 -1.562 3.879 1.00 98.62 95 THR A C 1
ATOM 737 O O . THR A 1 95 ? -6.284 -1.497 5.104 1.00 98.62 95 THR A O 1
ATOM 740 N N . ALA A 1 96 ? -6.683 -0.537 3.120 1.00 98.38 96 ALA A N 1
ATOM 741 C CA . ALA A 1 96 ? -7.149 0.735 3.662 1.00 98.38 96 ALA A CA 1
ATOM 742 C C . ALA A 1 96 ? -8.410 0.574 4.524 1.00 98.38 96 ALA A C 1
ATOM 744 O O . ALA A 1 96 ? -8.474 1.130 5.614 1.00 98.38 96 ALA A O 1
ATOM 745 N N . GLU A 1 97 ? -9.383 -0.231 4.102 1.00 97.31 97 GLU A N 1
ATOM 746 C CA . GLU A 1 97 ? -10.562 -0.545 4.919 1.00 97.31 97 GLU A CA 1
ATOM 747 C C . GLU A 1 97 ? -10.182 -1.182 6.262 1.0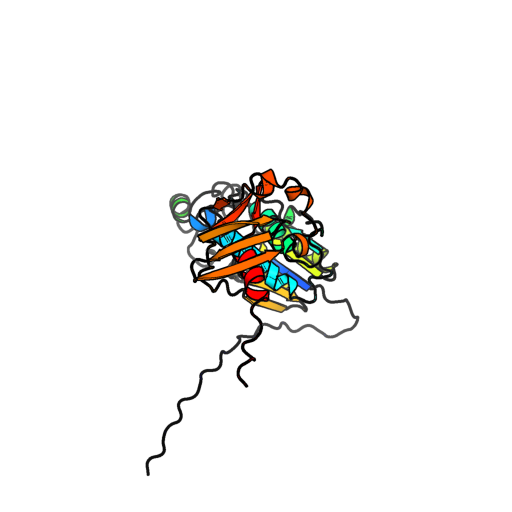0 97.31 97 GLU A C 1
ATOM 749 O O . GLU A 1 97 ? -10.657 -0.735 7.302 1.00 97.31 97 GLU A O 1
ATOM 754 N N . LEU A 1 98 ? -9.283 -2.172 6.250 1.00 95.62 98 LEU A N 1
ATOM 755 C CA . LEU A 1 98 ? -8.818 -2.850 7.465 1.00 95.62 98 LEU A CA 1
ATOM 756 C C . LEU A 1 98 ? -8.057 -1.900 8.400 1.00 95.62 98 LEU A C 1
ATOM 758 O O . LEU A 1 98 ? -8.260 -1.926 9.611 1.00 95.62 98 LEU A O 1
ATOM 762 N N . VAL A 1 99 ? -7.218 -1.019 7.848 1.00 96.00 99 VAL A N 1
ATOM 763 C CA . VAL A 1 99 ? -6.529 0.027 8.622 1.00 96.00 99 VAL A CA 1
ATOM 764 C C . VAL A 1 99 ? -7.541 0.995 9.241 1.00 96.00 99 VAL A C 1
ATOM 766 O O . VAL A 1 99 ? -7.435 1.320 10.425 1.00 96.00 99 VAL A O 1
ATOM 769 N N . ARG A 1 100 ? -8.543 1.427 8.464 1.00 95.25 100 ARG A N 1
ATOM 770 C CA . ARG A 1 100 ? -9.595 2.357 8.893 1.00 95.25 100 ARG A CA 1
ATOM 771 C C . ARG A 1 100 ? -10.413 1.809 10.056 1.00 95.25 100 ARG A C 1
ATOM 773 O O . ARG A 1 100 ? -10.726 2.561 10.975 1.00 95.25 100 ARG A O 1
ATOM 780 N N . ASP A 1 101 ? -10.744 0.520 10.025 1.00 91.62 101 ASP A N 1
ATOM 781 C CA . ASP A 1 101 ? -11.583 -0.133 11.035 1.00 91.62 101 ASP A CA 1
ATOM 782 C C . ASP A 1 101 ? -10.968 -0.075 12.453 1.00 91.62 101 ASP A C 1
ATOM 784 O O . ASP A 1 101 ? -11.681 -0.224 13.446 1.00 91.62 101 ASP A O 1
ATOM 788 N N . HIS A 1 102 ? -9.663 0.206 12.572 1.00 90.00 102 HIS A N 1
ATOM 789 C CA . HIS A 1 102 ? -8.977 0.396 13.854 1.00 90.00 102 HIS A CA 1
ATOM 790 C C . HIS A 1 102 ? -8.870 1.853 14.323 1.00 90.00 102 HIS A C 1
ATOM 792 O O . HIS A 1 102 ? -8.498 2.085 15.479 1.00 90.00 102 HIS A O 1
ATOM 798 N N . LEU A 1 103 ? -9.185 2.830 13.471 1.00 87.69 103 LEU A N 1
ATOM 799 C CA . LEU A 1 103 ? -9.141 4.246 13.829 1.00 87.69 103 LEU A CA 1
ATOM 800 C C . LEU A 1 103 ? -10.291 4.607 14.777 1.00 87.69 103 LEU A C 1
ATOM 802 O O . LEU A 1 103 ? -11.324 3.944 14.819 1.00 87.69 103 LEU A O 1
ATOM 806 N N . GLU A 1 104 ? -10.138 5.698 15.528 1.00 83.12 104 GLU A N 1
ATOM 807 C CA . GLU A 1 104 ? -11.182 6.163 16.456 1.00 83.12 104 GLU A CA 1
ATOM 808 C C . GLU A 1 104 ? -12.487 6.543 15.744 1.00 83.12 104 GLU A C 1
ATOM 810 O O . GLU A 1 104 ? -13.571 6.412 16.311 1.00 83.12 104 GLU A O 1
ATOM 815 N N . LYS A 1 105 ? -12.383 6.987 14.487 1.00 81.06 105 LYS A N 1
ATOM 816 C CA . LYS A 1 105 ? -13.509 7.301 13.604 1.00 81.06 105 LYS A CA 1
ATOM 817 C C . LYS A 1 105 ? -13.500 6.341 12.411 1.00 81.06 105 LYS A C 1
ATOM 819 O O . LYS A 1 105 ? -13.047 6.736 11.342 1.00 81.06 105 LYS A O 1
ATOM 824 N N . PRO A 1 106 ? -14.018 5.109 12.527 1.00 72.44 106 PRO A N 1
ATOM 825 C CA . PRO A 1 106 ? -13.966 4.126 11.438 1.00 72.44 106 PRO A CA 1
ATOM 826 C C . PRO A 1 106 ? -14.878 4.480 10.243 1.00 72.44 106 PRO A C 1
ATOM 828 O O . PRO A 1 106 ? -14.939 3.743 9.264 1.00 72.44 106 PRO A O 1
ATOM 831 N N . THR A 1 107 ? -15.581 5.617 10.298 1.00 80.44 107 THR A N 1
ATOM 832 C CA . THR A 1 107 ? -16.431 6.159 9.227 1.00 80.44 107 THR A CA 1
ATOM 833 C C . THR A 1 107 ? -15.732 7.197 8.345 1.00 80.44 107 THR A C 1
ATOM 835 O O . THR A 1 107 ? -16.369 7.736 7.443 1.00 80.44 107 THR A O 1
ATOM 838 N N . ILE A 1 108 ? -14.450 7.504 8.584 1.00 87.62 108 ILE A N 1
ATOM 839 C CA . ILE A 1 108 ? -13.656 8.344 7.674 1.00 87.62 108 ILE A CA 1
ATOM 840 C C . ILE A 1 108 ? -13.734 7.798 6.233 1.00 87.62 108 ILE A C 1
ATOM 842 O O . ILE A 1 108 ? -13.455 6.614 6.011 1.00 87.62 108 ILE A O 1
ATOM 846 N N . PRO A 1 109 ? -14.121 8.621 5.240 1.00 94.31 109 PRO A N 1
ATOM 847 C CA . PRO A 1 109 ? -14.134 8.186 3.852 1.00 94.31 109 PRO A CA 1
ATOM 848 C C . PRO A 1 109 ? -12.709 7.886 3.377 1.00 94.31 109 PRO A C 1
ATOM 850 O O . PRO A 1 109 ? -11.766 8.600 3.713 1.00 94.31 109 PRO A O 1
ATOM 853 N N . ILE A 1 110 ? -12.569 6.830 2.576 1.00 97.50 110 ILE A N 1
ATOM 854 C CA . ILE A 1 110 ? -11.320 6.523 1.877 1.00 97.50 110 ILE A CA 1
ATOM 855 C C . ILE A 1 110 ? -11.412 7.197 0.512 1.00 97.50 110 ILE A C 1
ATOM 857 O O . ILE A 1 110 ? -12.204 6.775 -0.330 1.00 97.50 110 ILE A O 1
ATOM 861 N N . GLN A 1 111 ? -10.623 8.245 0.299 1.00 98.12 111 GLN A N 1
ATOM 862 C CA . GLN A 1 111 ? -10.499 8.876 -1.008 1.00 98.12 111 GLN A CA 1
ATOM 863 C C . GLN A 1 111 ? -9.670 7.969 -1.919 1.00 98.12 111 GLN A C 1
ATOM 865 O O . GLN A 1 111 ? -8.540 7.612 -1.590 1.00 98.12 111 GLN A O 1
ATOM 870 N N . LEU A 1 112 ? -10.232 7.579 -3.059 1.00 98.69 112 LEU A N 1
ATOM 871 C CA . LEU A 1 112 ? -9.505 6.800 -4.056 1.00 98.69 112 LEU A CA 1
ATOM 872 C C . LEU A 1 112 ? -8.806 7.746 -5.032 1.00 98.69 112 LEU A C 1
ATOM 874 O O . LEU A 1 112 ? -9.422 8.702 -5.498 1.00 98.69 112 LEU A O 1
ATOM 878 N N . ASP A 1 113 ? -7.540 7.476 -5.339 1.00 98.69 113 ASP A N 1
ATOM 879 C CA . ASP A 1 113 ? -6.756 8.272 -6.286 1.00 98.69 113 ASP A CA 1
ATOM 880 C C . ASP A 1 113 ? -6.033 7.364 -7.289 1.00 98.69 113 ASP A C 1
ATOM 882 O O . ASP A 1 113 ? -5.187 6.544 -6.919 1.00 98.69 113 ASP A O 1
ATOM 886 N N . GLU A 1 114 ? -6.369 7.505 -8.573 1.00 98.38 114 GLU A N 1
ATOM 887 C CA . GLU A 1 114 ? -5.796 6.712 -9.671 1.00 98.38 114 GLU A CA 1
ATOM 888 C C . GLU A 1 114 ? -4.278 6.873 -9.792 1.00 98.38 114 GLU A C 1
ATOM 890 O O . GLU A 1 114 ? -3.574 5.941 -10.196 1.00 98.38 114 GLU A O 1
ATOM 895 N N . ARG A 1 115 ? -3.735 8.022 -9.369 1.00 98.69 115 ARG A N 1
ATOM 896 C CA . ARG A 1 115 ? -2.290 8.268 -9.375 1.00 98.69 115 ARG A CA 1
ATOM 897 C C . ARG A 1 115 ? -1.556 7.399 -8.367 1.00 98.69 115 ARG A C 1
ATOM 899 O O . ARG A 1 115 ? -0.342 7.296 -8.463 1.00 98.69 115 ARG A O 1
ATOM 906 N N . LEU A 1 116 ? -2.243 6.728 -7.443 1.00 98.75 116 LEU A N 1
ATOM 907 C CA . LEU A 1 116 ? -1.634 5.791 -6.498 1.00 98.75 116 LEU A CA 1
ATOM 908 C C . LEU A 1 116 ? -1.631 4.342 -6.982 1.00 98.75 116 LEU A C 1
ATOM 910 O O . LEU A 1 116 ? -1.144 3.479 -6.252 1.00 98.75 116 LEU A O 1
ATOM 914 N N . CYS A 1 117 ? -2.156 4.045 -8.170 1.00 98.69 117 CYS A N 1
ATOM 915 C CA . CYS A 1 117 ? -2.095 2.703 -8.735 1.00 98.69 117 CYS A CA 1
ATOM 916 C C . CYS A 1 117 ? -0.649 2.233 -8.959 1.00 98.69 117 CYS A C 1
ATOM 918 O O . CYS A 1 117 ? 0.225 3.025 -9.317 1.00 98.69 117 CYS A O 1
ATOM 920 N N . GLU A 1 118 ? -0.406 0.932 -8.793 1.00 98.12 118 GLU A N 1
ATOM 921 C CA . GLU A 1 118 ? 0.884 0.315 -9.105 1.00 98.12 118 GLU A CA 1
ATOM 922 C C . GLU A 1 118 ? 1.289 0.544 -10.565 1.00 98.12 118 GLU A C 1
ATOM 924 O O . GLU A 1 118 ? 0.444 0.803 -11.426 1.00 98.12 118 GLU A O 1
ATOM 929 N N . VAL A 1 119 ? 2.593 0.475 -10.823 1.00 97.75 119 VAL A N 1
ATOM 930 C CA . VAL A 1 119 ? 3.153 0.578 -12.174 1.00 97.75 119 VAL A CA 1
ATOM 931 C C . VAL A 1 119 ? 2.521 -0.470 -13.095 1.00 97.75 119 VAL A C 1
ATOM 933 O O . VAL A 1 119 ? 2.441 -1.643 -12.735 1.00 97.75 119 VAL A O 1
ATOM 936 N N . SER A 1 120 ? 2.061 -0.058 -14.277 1.00 97.75 120 SER A N 1
ATOM 937 C CA . SER A 1 120 ? 1.694 -1.003 -15.335 1.00 97.75 120 SER A CA 1
ATOM 938 C C . SER A 1 120 ? 2.947 -1.682 -15.858 1.00 97.75 120 SER A C 1
ATOM 940 O O . SER A 1 120 ? 3.875 -1.008 -16.305 1.00 97.75 120 SER A O 1
ATOM 942 N N . ILE A 1 121 ? 2.951 -3.011 -15.830 1.00 94.38 121 ILE A N 1
ATOM 943 C CA . ILE A 1 121 ? 4.022 -3.817 -16.426 1.00 94.38 121 ILE A CA 1
ATOM 944 C C . ILE A 1 121 ? 3.532 -4.558 -17.674 1.00 94.38 121 ILE A C 1
ATOM 946 O O . ILE A 1 121 ? 4.160 -5.522 -18.096 1.00 94.38 121 ILE A O 1
ATOM 950 N N . GLY A 1 122 ? 2.427 -4.101 -18.272 1.00 95.75 122 GLY A N 1
ATOM 951 C CA . GLY A 1 122 ? 1.938 -4.539 -19.578 1.00 95.75 122 GLY A CA 1
ATOM 952 C C . GLY A 1 122 ? 1.975 -6.056 -19.770 1.00 95.75 122 GLY A C 1
ATOM 953 O O . GLY A 1 122 ? 1.400 -6.812 -18.993 1.00 95.75 122 GLY A O 1
ATOM 954 N N . GLY A 1 123 ? 2.704 -6.516 -20.788 1.00 94.00 123 GLY A N 1
ATOM 955 C CA . GLY A 1 123 ? 2.824 -7.939 -21.124 1.00 94.00 123 GLY A CA 1
ATOM 956 C C . GLY A 1 123 ? 3.487 -8.824 -20.058 1.00 94.00 123 GLY A C 1
ATOM 957 O O . GLY A 1 123 ? 3.584 -10.031 -20.262 1.00 94.00 123 GLY A O 1
ATOM 958 N N . TRP A 1 124 ? 3.969 -8.256 -18.950 1.00 91.81 124 TRP A N 1
ATOM 959 C CA . TRP A 1 124 ? 4.528 -8.994 -17.813 1.00 91.81 124 TRP A CA 1
ATOM 960 C C . TRP A 1 124 ? 3.570 -9.115 -16.622 1.00 91.81 124 TRP A C 1
ATOM 962 O O . TRP A 1 124 ? 3.935 -9.711 -15.608 1.00 91.81 124 TRP A O 1
ATOM 972 N N . GLU A 1 125 ? 2.355 -8.573 -16.715 1.00 92.25 125 GLU A N 1
ATOM 973 C CA . GLU A 1 125 ? 1.352 -8.701 -15.657 1.00 92.25 125 GLU A CA 1
ATOM 974 C C . GLU A 1 125 ? 0.924 -10.162 -15.467 1.00 92.25 125 GLU A C 1
ATOM 976 O O . GLU A 1 125 ? 0.625 -10.885 -16.413 1.00 92.25 125 GLU A O 1
ATOM 981 N N . GLY A 1 126 ? 0.919 -10.612 -14.213 1.00 83.56 126 GLY A N 1
ATOM 982 C CA . GLY A 1 126 ? 0.648 -11.995 -13.824 1.00 83.56 126 GLY A CA 1
ATOM 983 C C . GLY A 1 126 ? 1.836 -12.948 -13.961 1.00 83.56 126 GLY A C 1
ATOM 984 O O . GLY A 1 126 ? 1.751 -14.060 -13.450 1.00 83.56 126 GLY A O 1
ATOM 985 N N . LEU A 1 127 ? 2.946 -12.535 -14.581 1.00 82.38 127 LEU A N 1
ATOM 986 C CA . LEU A 1 127 ? 4.101 -13.411 -14.774 1.00 82.38 127 LEU A CA 1
ATOM 987 C C . LEU A 1 127 ? 4.994 -13.467 -13.534 1.00 82.38 127 LEU A C 1
ATOM 989 O O . LEU A 1 127 ? 5.181 -12.483 -12.811 1.00 82.38 127 LEU A O 1
ATOM 993 N N . SER A 1 128 ? 5.611 -14.621 -13.318 1.00 81.25 128 SER A N 1
ATOM 994 C CA . SER A 1 128 ? 6.695 -14.790 -12.355 1.00 81.25 128 SER A CA 1
ATOM 995 C C . SER A 1 128 ? 8.007 -14.184 -12.865 1.00 81.25 128 SER A C 1
ATOM 997 O O . SER A 1 128 ? 8.231 -14.016 -14.068 1.00 81.25 128 SER A O 1
ATOM 999 N N . GLN A 1 129 ? 8.947 -13.933 -11.950 1.00 76.38 129 GLN A N 1
ATOM 1000 C CA . GLN A 1 129 ? 10.309 -13.522 -12.309 1.00 76.38 129 GLN A CA 1
ATOM 1001 C C . GLN A 1 129 ? 10.982 -14.511 -13.282 1.00 76.38 129 GLN A C 1
ATOM 1003 O O . GLN A 1 129 ? 11.727 -14.099 -14.176 1.00 76.38 129 GLN A O 1
ATOM 1008 N N . GLN A 1 130 ? 10.722 -15.815 -13.128 1.00 77.38 130 GLN A N 1
ATOM 1009 C CA . GLN A 1 130 ? 11.301 -16.848 -13.986 1.00 77.38 130 GLN A CA 1
ATOM 1010 C C . GLN A 1 130 ? 10.757 -16.759 -15.416 1.00 77.38 130 GLN A C 1
ATOM 1012 O O . GLN A 1 130 ? 11.527 -16.855 -16.369 1.00 77.38 130 GLN A O 1
ATOM 1017 N N . GLU A 1 131 ? 9.452 -16.554 -15.576 1.00 80.38 131 GLU A N 1
ATOM 1018 C CA . GLU A 1 131 ? 8.822 -16.395 -16.889 1.00 80.38 131 GLU A CA 1
ATOM 1019 C C . GLU A 1 131 ? 9.293 -15.117 -17.581 1.00 80.38 131 GLU A C 1
ATOM 1021 O O . GLU A 1 131 ? 9.696 -15.173 -18.741 1.00 80.38 131 GLU A O 1
ATOM 1026 N N . ILE A 1 132 ? 9.361 -13.996 -16.853 1.00 80.00 132 ILE A N 1
ATOM 1027 C CA . ILE A 1 132 ? 9.899 -12.738 -17.391 1.00 80.00 132 ILE A CA 1
ATOM 1028 C C . ILE A 1 132 ? 11.349 -12.927 -17.842 1.00 80.00 132 ILE A C 1
ATOM 1030 O O . ILE A 1 132 ? 11.711 -12.496 -18.930 1.00 80.00 132 ILE A O 1
ATOM 1034 N N . SER A 1 133 ? 12.172 -13.626 -17.058 1.00 82.38 133 SER A N 1
ATOM 1035 C CA . SER A 1 133 ? 13.573 -13.890 -17.419 1.00 82.38 133 SER A CA 1
ATOM 1036 C C . SER A 1 133 ? 13.719 -14.759 -18.673 1.00 82.38 133 SER A C 1
ATOM 1038 O O . SER A 1 133 ? 14.705 -14.619 -19.391 1.00 82.38 133 SER A O 1
ATOM 1040 N N . ARG A 1 134 ? 12.755 -15.648 -18.962 1.00 90.62 134 ARG A N 1
ATOM 1041 C CA . ARG A 1 134 ? 12.728 -16.427 -20.216 1.00 90.62 134 ARG A CA 1
ATOM 1042 C C . ARG A 1 134 ? 12.331 -15.567 -21.415 1.00 90.62 134 ARG A C 1
ATOM 1044 O O . ARG A 1 134 ? 12.888 -15.749 -22.491 1.00 90.62 134 ARG A O 1
ATOM 1051 N N . LEU A 1 135 ? 11.373 -14.657 -21.233 1.00 92.81 135 LEU A N 1
ATOM 1052 C CA . LEU A 1 135 ? 10.899 -13.755 -22.289 1.00 92.81 135 LEU A CA 1
ATOM 1053 C C . LEU A 1 135 ? 11.893 -12.623 -22.584 1.00 92.81 135 LEU A C 1
ATOM 1055 O O . LEU A 1 135 ? 12.025 -12.199 -23.728 1.00 92.81 135 LEU A O 1
ATOM 1059 N N . ALA A 1 136 ? 12.584 -12.139 -21.554 1.00 90.44 136 ALA A N 1
ATOM 1060 C CA . ALA A 1 136 ? 13.536 -11.039 -21.614 1.00 90.44 136 ALA A CA 1
ATOM 1061 C C . ALA A 1 136 ? 14.752 -11.332 -20.707 1.00 90.44 136 ALA A C 1
ATOM 1063 O O . ALA A 1 136 ? 14.799 -10.887 -19.552 1.00 90.44 136 ALA A O 1
ATOM 1064 N N . PRO A 1 137 ? 15.746 -12.091 -21.203 1.00 92.06 137 PRO A N 1
ATOM 1065 C CA . PRO A 1 137 ? 16.967 -12.398 -20.458 1.00 92.06 137 PRO A CA 1
ATOM 1066 C C . PRO A 1 137 ? 17.717 -11.139 -19.995 1.00 92.06 137 PRO A C 1
ATOM 1068 O O . PRO A 1 137 ? 17.736 -10.126 -20.690 1.00 92.06 137 PRO A O 1
ATOM 1071 N N . GLY A 1 138 ? 18.330 -11.189 -18.808 1.00 85.19 138 GLY A N 1
ATOM 1072 C CA . GLY A 1 138 ? 19.061 -10.057 -18.214 1.00 85.19 138 GLY A CA 1
ATOM 1073 C C . GLY A 1 138 ? 18.183 -8.992 -17.536 1.00 85.19 138 GLY A C 1
ATOM 1074 O O . GLY A 1 138 ? 18.703 -8.054 -16.935 1.00 85.19 138 GLY A O 1
ATOM 1075 N N . THR A 1 139 ? 16.851 -9.137 -17.558 1.00 83.38 139 THR A N 1
ATOM 1076 C CA . THR A 1 139 ? 15.905 -8.156 -16.984 1.00 83.38 139 THR A CA 1
ATOM 1077 C C . THR A 1 139 ? 16.143 -7.854 -15.499 1.00 83.38 139 THR A C 1
ATOM 1079 O O . THR A 1 139 ? 15.945 -6.717 -15.069 1.00 83.38 139 THR A O 1
ATOM 1082 N N . PHE A 1 140 ? 16.586 -8.841 -14.719 1.00 76.94 140 PHE A N 1
ATOM 1083 C CA . PHE A 1 140 ? 16.827 -8.708 -13.275 1.00 76.94 140 PHE A CA 1
ATOM 1084 C C . PHE A 1 140 ? 18.319 -8.612 -12.918 1.00 76.94 140 PHE A C 1
ATOM 1086 O O . PHE A 1 140 ? 18.686 -8.728 -11.748 1.00 76.94 140 PHE A O 1
ATOM 1093 N N . GLU A 1 141 ? 19.178 -8.380 -13.909 1.00 79.94 141 GLU A N 1
ATOM 1094 C CA . GLU A 1 141 ? 20.632 -8.328 -13.759 1.00 79.94 141 GLU A CA 1
ATOM 1095 C C . GLU A 1 141 ? 21.178 -6.903 -13.942 1.00 79.94 141 GLU A C 1
ATOM 1097 O O . GLU A 1 141 ? 20.480 -5.983 -14.377 1.00 79.94 141 GLU A O 1
ATOM 1102 N N . GLY A 1 142 ? 22.448 -6.712 -13.576 1.00 81.62 142 GLY A N 1
ATOM 1103 C CA . GLY A 1 142 ? 23.147 -5.436 -13.725 1.00 81.62 142 GLY A CA 1
ATOM 1104 C C . GLY A 1 142 ? 22.708 -4.344 -12.742 1.00 81.62 142 GLY A C 1
ATOM 1105 O O . GLY A 1 142 ? 22.057 -4.598 -11.721 1.00 81.62 142 GLY A O 1
ATOM 1106 N N . GLU A 1 143 ? 23.121 -3.113 -13.043 1.00 76.75 143 GLU A N 1
ATOM 1107 C CA . GLU A 1 143 ? 22.866 -1.925 -12.215 1.00 76.75 143 GLU A CA 1
ATOM 1108 C C . GLU A 1 143 ? 21.406 -1.454 -12.304 1.00 76.75 143 GLU A C 1
ATOM 1110 O O . GLU A 1 143 ? 20.836 -0.979 -11.322 1.00 76.75 143 GLU A O 1
ATOM 1115 N N . GLU A 1 144 ? 20.756 -1.675 -13.449 1.00 75.94 144 GLU A N 1
ATOM 1116 C CA . GLU A 1 144 ? 19.371 -1.263 -13.709 1.00 75.94 144 GLU A CA 1
ATOM 1117 C C . GLU A 1 144 ? 18.315 -2.271 -13.237 1.00 75.94 144 GLU A C 1
ATOM 1119 O O . GLU A 1 144 ? 17.117 -2.039 -13.411 1.00 75.94 144 GLU A O 1
ATOM 1124 N N . ARG A 1 145 ? 18.718 -3.386 -12.611 1.00 75.81 145 ARG A N 1
ATOM 1125 C CA . ARG A 1 145 ? 17.805 -4.469 -12.201 1.00 75.81 145 ARG A CA 1
ATOM 1126 C C . ARG A 1 145 ? 16.604 -4.008 -11.380 1.00 75.81 145 ARG A C 1
ATOM 1128 O O . ARG A 1 145 ? 15.590 -4.687 -11.352 1.00 75.81 145 ARG A O 1
ATOM 1135 N N . HIS A 1 146 ? 16.707 -2.882 -10.675 1.00 74.88 146 HIS A N 1
ATOM 1136 C CA . HIS A 1 146 ? 15.634 -2.343 -9.840 1.00 74.88 146 HIS A CA 1
ATOM 1137 C C . HIS A 1 146 ? 14.584 -1.550 -10.637 1.00 74.88 146 HIS A C 1
ATOM 1139 O O . HIS A 1 146 ? 13.461 -1.394 -10.161 1.00 74.88 146 HIS A O 1
ATOM 1145 N N . GLY A 1 147 ? 14.920 -1.113 -11.855 1.00 85.44 147 GLY A N 1
ATOM 1146 C CA . GLY A 1 147 ? 14.023 -0.448 -12.802 1.00 85.44 147 GLY A CA 1
ATOM 1147 C C . GLY A 1 147 ? 13.351 -1.388 -13.800 1.00 85.44 147 GLY A C 1
ATOM 1148 O O . GLY A 1 147 ? 12.696 -0.912 -14.721 1.00 85.44 147 GLY A O 1
ATOM 1149 N N . TRP A 1 148 ? 13.480 -2.708 -13.621 1.00 87.19 148 TRP A N 1
ATOM 1150 C CA . TRP A 1 148 ? 12.961 -3.719 -14.548 1.00 87.19 148 TRP A CA 1
ATOM 1151 C C . TRP A 1 148 ? 11.500 -3.481 -14.959 1.00 87.19 148 TRP A C 1
ATOM 1153 O O . TRP A 1 148 ? 11.181 -3.580 -16.138 1.00 87.19 148 TRP A O 1
ATOM 1163 N N . CYS A 1 149 ? 10.636 -3.096 -14.014 1.00 88.19 149 CYS A N 1
ATOM 1164 C CA . CYS A 1 149 ? 9.207 -2.878 -14.249 1.00 88.19 149 CYS A CA 1
ATOM 1165 C C . CYS A 1 149 ? 8.895 -1.788 -15.292 1.00 88.19 149 CYS A C 1
ATOM 1167 O O . CYS A 1 149 ? 7.864 -1.873 -15.945 1.00 88.19 149 CYS A O 1
ATOM 1169 N N . PHE A 1 150 ? 9.802 -0.833 -15.523 1.00 95.25 150 PHE A N 1
ATOM 1170 C CA . PHE A 1 150 ? 9.635 0.229 -16.528 1.00 95.25 150 PHE A CA 1
ATOM 1171 C C . PHE A 1 150 ? 10.120 -0.165 -17.929 1.00 95.25 150 PHE A C 1
ATOM 1173 O O . PHE A 1 150 ? 10.068 0.642 -18.853 1.00 95.25 150 PHE A O 1
ATOM 1180 N N . ARG A 1 151 ? 10.629 -1.393 -18.091 1.00 92.44 151 ARG A N 1
ATOM 1181 C CA . ARG A 1 151 ? 11.081 -1.951 -19.378 1.00 92.44 151 ARG A CA 1
ATOM 1182 C C . ARG A 1 151 ? 10.085 -2.952 -19.963 1.00 92.44 151 ARG A C 1
ATOM 1184 O O . ARG A 1 151 ? 10.352 -3.546 -21.005 1.00 92.44 151 ARG A O 1
ATOM 1191 N N . ALA A 1 152 ? 8.960 -3.162 -19.284 1.00 94.81 152 ALA A N 1
ATOM 1192 C CA . ALA A 1 152 ? 7.973 -4.140 -19.692 1.00 94.81 152 ALA A CA 1
ATOM 1193 C C . ALA A 1 152 ? 7.260 -3.701 -20.988 1.00 94.81 152 ALA A C 1
ATOM 1195 O O . ALA A 1 152 ? 6.846 -2.541 -21.094 1.00 94.81 152 ALA A O 1
ATOM 1196 N N . PRO A 1 153 ? 7.072 -4.597 -21.976 1.00 94.88 153 PRO A N 1
ATOM 1197 C CA . PRO A 1 153 ? 6.354 -4.269 -23.204 1.00 94.88 153 PRO A CA 1
ATOM 1198 C C . PRO A 1 153 ? 4.925 -3.799 -22.912 1.00 94.88 153 PRO A C 1
ATOM 1200 O O . PRO A 1 153 ? 4.162 -4.502 -22.251 1.00 94.88 153 PRO A O 1
ATOM 1203 N N . GLY A 1 154 ? 4.557 -2.612 -23.404 1.00 95.69 154 GLY A N 1
ATOM 1204 C CA . GLY A 1 154 ? 3.243 -2.009 -23.143 1.00 95.69 154 GLY A CA 1
ATOM 1205 C C . GLY A 1 154 ? 3.028 -1.528 -21.699 1.00 95.69 154 GLY A C 1
ATOM 1206 O O . GLY A 1 154 ? 1.893 -1.242 -21.328 1.00 95.69 154 GLY A O 1
ATOM 1207 N N . GLY A 1 155 ? 4.087 -1.468 -20.883 1.00 96.62 155 GLY A N 1
ATOM 1208 C CA . GLY A 1 155 ? 4.058 -0.929 -19.523 1.00 96.62 155 GLY A CA 1
ATOM 1209 C C . GLY A 1 155 ? 4.199 0.597 -19.453 1.00 96.62 155 GLY A C 1
ATOM 1210 O O . GLY A 1 155 ? 4.368 1.283 -20.462 1.00 96.62 155 GLY A O 1
ATOM 1211 N N . GLU A 1 156 ? 4.140 1.133 -18.234 1.00 96.50 156 GLU A N 1
ATOM 1212 C CA . GLU A 1 156 ? 4.420 2.546 -17.948 1.00 96.50 156 GLU A CA 1
ATOM 1213 C C . GLU A 1 156 ? 5.934 2.823 -18.009 1.00 96.50 156 GLU A C 1
ATOM 1215 O O . GLU A 1 156 ? 6.741 2.050 -17.491 1.00 96.50 156 GLU A O 1
ATOM 1220 N N . SER A 1 157 ? 6.331 3.963 -18.586 1.00 97.44 157 SER A N 1
ATOM 1221 C CA . SER A 1 157 ? 7.705 4.460 -18.458 1.00 97.44 157 SER A CA 1
ATOM 1222 C C . SER A 1 157 ? 7.930 5.088 -17.078 1.00 97.44 157 SER A C 1
ATOM 1224 O O . SER A 1 157 ? 6.983 5.528 -16.418 1.00 97.44 157 SER A O 1
ATOM 1226 N N . TYR A 1 158 ? 9.195 5.164 -16.645 1.00 97.25 158 TYR A N 1
ATOM 1227 C CA . TYR A 1 158 ? 9.539 5.793 -15.367 1.00 97.25 158 TYR A CA 1
ATOM 1228 C C . TYR A 1 158 ? 9.080 7.252 -15.311 1.00 97.25 158 TYR A C 1
ATOM 1230 O O . TYR A 1 158 ? 8.485 7.641 -14.316 1.00 97.25 158 TYR A O 1
ATOM 1238 N N . ASP A 1 159 ? 9.288 8.033 -16.373 1.00 97.62 159 ASP A N 1
ATOM 1239 C CA . ASP A 1 159 ? 8.963 9.465 -16.383 1.00 97.62 159 ASP A CA 1
ATOM 1240 C C . ASP A 1 159 ? 7.459 9.721 -16.223 1.00 97.62 159 ASP A C 1
ATOM 1242 O O . ASP A 1 159 ? 7.052 10.592 -15.455 1.00 97.62 159 ASP A O 1
ATOM 1246 N N . VAL A 1 160 ? 6.618 8.920 -16.890 1.00 97.69 160 VAL A N 1
ATOM 1247 C CA . VAL A 1 160 ? 5.153 9.008 -16.761 1.00 97.69 160 VAL A CA 1
ATOM 1248 C C . VAL A 1 160 ? 4.712 8.599 -15.357 1.00 97.69 160 VAL A C 1
ATOM 1250 O O . VAL A 1 160 ? 3.896 9.281 -14.735 1.00 97.69 160 VAL A O 1
ATOM 1253 N N . PHE A 1 161 ? 5.267 7.499 -14.842 1.00 98.44 161 PHE A N 1
ATOM 1254 C CA . PHE A 1 161 ? 4.962 7.011 -13.502 1.00 98.44 161 PHE A CA 1
ATOM 1255 C C . PHE A 1 161 ? 5.390 8.014 -12.423 1.00 98.44 161 PHE A C 1
ATOM 1257 O O . PHE A 1 161 ? 4.620 8.341 -11.527 1.00 98.44 161 PHE A O 1
ATOM 1264 N N . GLU A 1 162 ? 6.607 8.537 -12.514 1.00 98.44 162 GLU A N 1
ATOM 1265 C CA . GLU A 1 162 ? 7.175 9.492 -11.570 1.00 98.44 162 GLU A CA 1
ATOM 1266 C C . GLU A 1 162 ? 6.392 10.807 -11.564 1.00 98.44 162 GLU A C 1
ATOM 1268 O O . GLU A 1 162 ? 6.015 11.266 -10.485 1.00 98.44 162 GLU A O 1
ATOM 1273 N N . ALA A 1 163 ? 6.038 11.342 -12.739 1.00 98.50 163 ALA A N 1
ATOM 1274 C CA . ALA A 1 163 ? 5.267 12.576 -12.862 1.00 98.50 163 ALA A CA 1
ATOM 1275 C C . ALA A 1 163 ? 3.931 12.519 -12.100 1.00 98.50 163 ALA A C 1
ATOM 1277 O O . ALA A 1 163 ? 3.632 13.435 -11.329 1.00 98.50 163 ALA A O 1
ATOM 1278 N N . ARG A 1 164 ? 3.159 11.426 -12.234 1.00 98.25 164 ARG A N 1
ATOM 1279 C CA . ARG A 1 164 ? 1.882 11.282 -11.506 1.00 98.25 164 ARG A CA 1
ATOM 1280 C C . ARG A 1 164 ? 2.062 11.141 -9.993 1.00 98.25 164 ARG A C 1
ATOM 1282 O O . ARG A 1 164 ? 1.233 11.637 -9.233 1.00 98.25 164 ARG A O 1
ATOM 1289 N N . ILE A 1 165 ? 3.146 10.504 -9.534 1.00 98.56 165 ILE A N 1
ATOM 1290 C CA . ILE A 1 165 ? 3.447 10.411 -8.095 1.00 98.56 165 ILE A CA 1
ATOM 1291 C C . ILE A 1 165 ? 3.910 11.762 -7.545 1.00 98.56 165 ILE A C 1
ATOM 1293 O O . ILE A 1 165 ? 3.545 12.122 -6.427 1.00 98.56 165 ILE A O 1
ATOM 1297 N N . ARG A 1 166 ? 4.693 12.525 -8.314 1.00 98.25 166 ARG A N 1
ATOM 1298 C CA . ARG A 1 166 ? 5.156 13.865 -7.935 1.00 98.25 166 ARG A CA 1
ATOM 1299 C C . ARG A 1 166 ? 4.000 14.841 -7.784 1.00 98.25 166 ARG A C 1
ATOM 1301 O O . ARG A 1 166 ? 3.958 15.561 -6.789 1.00 98.25 166 ARG A O 1
ATOM 1308 N N . GLU A 1 167 ? 3.082 14.850 -8.745 1.00 98.00 167 GLU A N 1
ATOM 1309 C CA . GLU A 1 167 ? 1.869 15.666 -8.689 1.00 98.00 167 GLU A CA 1
ATOM 1310 C C . GLU A 1 167 ? 1.049 15.325 -7.437 1.00 98.00 167 GLU A C 1
ATOM 1312 O O . GLU A 1 167 ? 0.791 16.199 -6.609 1.00 98.00 167 GLU A O 1
ATOM 1317 N N . TRP A 1 168 ? 0.766 14.033 -7.223 1.00 98.00 168 TRP A N 1
ATOM 1318 C CA . TRP A 1 168 ? 0.049 13.563 -6.038 1.00 98.00 168 TRP A CA 1
ATOM 1319 C C . TRP A 1 168 ? 0.740 13.966 -4.725 1.00 98.00 168 TRP A C 1
ATOM 1321 O O . TRP A 1 168 ? 0.093 14.437 -3.791 1.00 98.00 168 TRP A O 1
ATOM 1331 N N . LEU A 1 169 ? 2.067 13.811 -4.642 1.00 96.12 169 LEU A N 1
ATOM 1332 C CA . LEU A 1 169 ? 2.842 1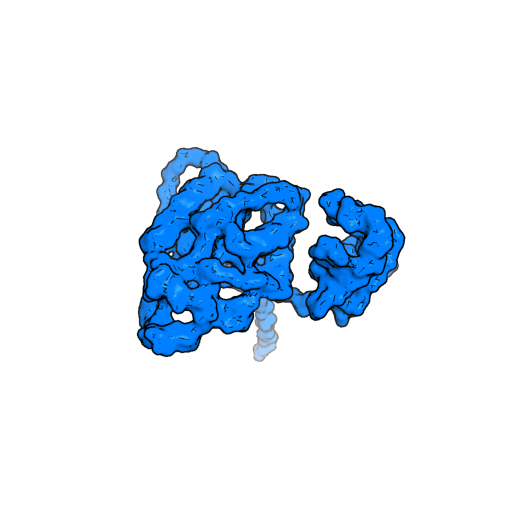4.152 -3.447 1.00 96.12 169 LEU A CA 1
ATOM 1333 C C . LEU A 1 169 ? 2.797 15.657 -3.144 1.00 96.12 169 LEU A C 1
ATOM 1335 O O . LEU A 1 169 ? 2.752 16.034 -1.972 1.00 96.12 169 LEU A O 1
ATOM 1339 N N . SER A 1 170 ? 2.798 16.506 -4.176 1.00 93.88 170 SER A N 1
ATOM 1340 C CA . SER A 1 170 ? 2.696 17.961 -4.024 1.00 93.88 170 SER A CA 1
ATOM 1341 C C . SER A 1 170 ? 1.362 18.368 -3.396 1.00 93.88 170 SER A C 1
ATOM 1343 O O . SER A 1 170 ? 1.352 19.153 -2.453 1.00 93.88 170 SER A O 1
ATOM 1345 N N . GLU A 1 171 ? 0.252 17.799 -3.868 1.00 93.75 171 GLU A N 1
ATOM 1346 C CA . GLU A 1 171 ? -1.088 18.060 -3.320 1.00 93.75 171 GLU A CA 1
ATOM 1347 C C . GLU A 1 171 ? -1.256 17.473 -1.911 1.00 93.75 171 GLU A C 1
ATOM 1349 O O . GLU A 1 171 ? -1.794 18.111 -1.005 1.00 93.75 171 GLU A O 1
ATOM 1354 N N . ALA A 1 172 ? -0.745 16.260 -1.679 1.00 91.81 172 ALA A N 1
ATOM 1355 C CA . ALA A 1 172 ? -0.803 15.625 -0.366 1.00 91.81 172 ALA A CA 1
ATOM 1356 C C . ALA A 1 172 ? -0.078 16.455 0.710 1.00 91.81 172 ALA A C 1
ATOM 1358 O O . ALA A 1 172 ? -0.504 16.463 1.865 1.00 91.81 172 ALA A O 1
ATOM 1359 N N . ALA A 1 173 ? 0.976 17.191 0.337 1.00 87.81 173 ALA A N 1
ATOM 1360 C CA . ALA A 1 173 ? 1.725 18.069 1.234 1.00 87.81 173 ALA A CA 1
ATOM 1361 C C . ALA A 1 173 ? 0.948 19.321 1.691 1.00 87.81 173 ALA A C 1
ATOM 1363 O O . ALA A 1 173 ? 1.381 19.998 2.626 1.00 87.81 173 ALA A O 1
ATOM 1364 N N . GLU A 1 174 ? -0.192 19.637 1.070 1.00 88.31 174 GLU A N 1
ATOM 1365 C CA . GLU A 1 174 ? -1.087 20.715 1.513 1.00 88.31 174 GLU A CA 1
ATOM 1366 C C . GLU A 1 174 ? -1.939 20.305 2.723 1.00 88.31 174 GLU A C 1
ATOM 1368 O O . GLU A 1 174 ? -2.475 21.155 3.439 1.00 88.31 174 GLU A O 1
ATOM 1373 N N . ASN A 1 175 ? -2.024 19.000 2.997 1.00 87.50 175 ASN A N 1
ATOM 1374 C CA . ASN A 1 175 ? -2.806 18.448 4.092 1.00 87.50 175 ASN A CA 1
ATOM 1375 C C . ASN A 1 175 ? -1.955 18.294 5.366 1.00 87.50 175 ASN A C 1
ATOM 1377 O O . ASN A 1 175 ? -0.827 17.801 5.299 1.00 87.50 175 ASN A O 1
ATOM 1381 N N . PRO A 1 176 ? -2.481 18.639 6.562 1.00 87.69 176 PRO A N 1
ATOM 1382 C CA . PRO A 1 176 ? -1.728 18.502 7.812 1.00 87.69 176 PRO A CA 1
ATOM 1383 C C . PRO A 1 176 ? -1.321 17.057 8.123 1.00 87.69 176 PRO A C 1
ATOM 1385 O O . PRO A 1 176 ? -0.246 16.818 8.673 1.00 87.69 176 PRO A O 1
ATOM 1388 N N . SER A 1 177 ? -2.178 16.091 7.781 1.00 92.94 177 SER A N 1
ATOM 1389 C CA . SER A 1 177 ? -1.853 14.675 7.887 1.00 92.94 177 SER A CA 1
ATOM 1390 C C . SER A 1 177 ? -2.621 13.822 6.885 1.00 92.94 177 SER A C 1
ATOM 1392 O O . SER A 1 177 ? -3.808 14.049 6.641 1.00 92.94 177 SER A O 1
ATOM 1394 N N . VAL A 1 178 ? -1.941 12.815 6.339 1.00 95.62 178 VAL A N 1
ATOM 1395 C CA . VAL A 1 178 ? -2.522 11.827 5.429 1.00 95.62 178 VAL A CA 1
ATOM 1396 C C . VAL A 1 178 ? -2.071 10.411 5.796 1.00 95.62 178 VAL A C 1
ATOM 1398 O O . VAL A 1 178 ? -0.896 10.162 6.062 1.00 95.62 178 VAL A O 1
ATOM 1401 N N . ILE A 1 179 ? -3.004 9.465 5.785 1.00 97.50 179 ILE A N 1
ATOM 1402 C CA . ILE A 1 179 ? -2.742 8.025 5.766 1.00 97.50 179 ILE A CA 1
ATOM 1403 C C . ILE A 1 179 ? -2.928 7.579 4.321 1.00 97.50 179 ILE A C 1
ATOM 1405 O O . ILE A 1 179 ? -4.013 7.744 3.764 1.00 97.50 179 ILE A O 1
ATOM 1409 N N . VAL A 1 180 ? -1.884 7.018 3.714 1.00 98.25 180 VAL A N 1
ATOM 1410 C CA . VAL A 1 180 ? -1.922 6.579 2.319 1.00 98.25 180 VAL A CA 1
ATOM 1411 C C . VAL A 1 180 ? -1.596 5.099 2.194 1.00 98.25 180 VAL A C 1
ATOM 1413 O O . VAL A 1 180 ? -0.558 4.640 2.669 1.00 98.25 180 VAL A O 1
ATOM 1416 N N . VAL A 1 181 ? -2.474 4.353 1.521 1.00 98.81 181 VAL A N 1
ATOM 1417 C CA . VAL A 1 181 ? -2.284 2.924 1.236 1.00 98.81 181 VAL A CA 1
ATOM 1418 C C . VAL A 1 181 ? -2.122 2.698 -0.265 1.00 98.81 181 VAL A C 1
ATOM 1420 O O . VAL A 1 181 ? -3.031 2.976 -1.050 1.00 98.81 181 VAL A O 1
ATOM 1423 N N . THR A 1 182 ? -0.965 2.176 -0.665 1.00 98.75 182 THR A N 1
ATOM 1424 C CA . THR A 1 182 ? -0.556 2.012 -2.067 1.00 98.75 182 THR A CA 1
ATOM 1425 C C . THR A 1 182 ? 0.286 0.737 -2.262 1.00 98.75 182 THR A C 1
ATOM 1427 O O . THR A 1 182 ? 0.073 -0.265 -1.578 1.00 98.75 182 THR A O 1
ATOM 1430 N N . HIS A 1 183 ? 1.215 0.729 -3.217 1.00 98.50 183 HIS A N 1
ATOM 1431 C CA . HIS A 1 183 ? 1.943 -0.441 -3.698 1.00 98.50 183 HIS A CA 1
ATOM 1432 C C . HIS A 1 183 ? 3.459 -0.278 -3.599 1.00 98.50 183 HIS A C 1
ATOM 1434 O O . HIS A 1 183 ? 3.968 0.727 -3.102 1.00 98.50 183 HIS A O 1
ATOM 1440 N N . GLY A 1 184 ? 4.196 -1.298 -4.036 1.00 93.88 184 GLY A N 1
ATOM 1441 C CA . GLY A 1 184 ? 5.641 -1.371 -3.853 1.00 93.88 184 GLY A CA 1
ATOM 1442 C C . GLY A 1 184 ? 6.388 -0.305 -4.649 1.00 93.88 184 GLY A C 1
ATOM 1443 O O . GLY A 1 184 ? 7.164 0.461 -4.070 1.00 93.88 184 GLY A O 1
ATOM 1444 N N . THR A 1 185 ? 6.158 -0.230 -5.962 1.00 96.25 185 THR A N 1
ATOM 1445 C CA . THR A 1 185 ? 6.893 0.721 -6.814 1.00 96.25 185 THR A CA 1
ATOM 1446 C C . THR A 1 185 ? 6.465 2.155 -6.524 1.00 96.25 185 THR A C 1
ATOM 1448 O O . THR A 1 185 ? 7.323 3.032 -6.420 1.00 96.25 185 THR A O 1
ATOM 1451 N N . VAL A 1 186 ? 5.176 2.383 -6.250 1.00 98.50 186 VAL A N 1
ATOM 1452 C CA . VAL A 1 186 ? 4.684 3.696 -5.796 1.00 98.50 186 VAL A CA 1
ATOM 1453 C C . VAL A 1 186 ? 5.393 4.128 -4.513 1.00 98.50 186 VAL A C 1
ATOM 1455 O O . VAL A 1 186 ? 5.951 5.221 -4.461 1.00 98.50 186 VAL A O 1
ATOM 1458 N N . ALA A 1 187 ? 5.465 3.260 -3.496 1.00 97.88 187 ALA A N 1
ATOM 1459 C CA . ALA A 1 187 ? 6.135 3.587 -2.240 1.00 97.88 187 ALA A CA 1
ATOM 1460 C C . ALA A 1 187 ? 7.635 3.873 -2.426 1.00 97.88 187 ALA A C 1
ATOM 1462 O O . ALA A 1 187 ? 8.191 4.721 -1.732 1.00 97.88 187 ALA A O 1
ATOM 1463 N N . ARG A 1 188 ? 8.328 3.184 -3.341 1.00 96.19 188 ARG A N 1
ATOM 1464 C CA . ARG A 1 188 ? 9.732 3.481 -3.690 1.00 96.19 188 ARG A CA 1
ATOM 1465 C C . ARG A 1 188 ? 9.892 4.881 -4.264 1.00 96.19 188 ARG A C 1
ATOM 1467 O O . ARG A 1 188 ? 10.667 5.666 -3.723 1.00 96.19 188 ARG A O 1
ATOM 1474 N N . VAL A 1 189 ? 9.144 5.185 -5.322 1.00 98.25 189 VAL A N 1
ATOM 1475 C CA . VAL A 1 189 ? 9.254 6.461 -6.036 1.00 98.25 189 VAL A CA 1
ATOM 1476 C C . VAL A 1 189 ? 8.824 7.618 -5.143 1.00 98.25 189 VAL A C 1
ATOM 1478 O O . VAL A 1 189 ? 9.556 8.594 -5.037 1.00 98.25 189 VAL A O 1
ATOM 1481 N N . LEU A 1 190 ? 7.726 7.478 -4.399 1.00 98.25 190 LEU A N 1
ATOM 1482 C CA . LEU A 1 190 ? 7.246 8.500 -3.467 1.00 98.25 190 LEU A CA 1
ATOM 1483 C C . LEU A 1 190 ? 8.294 8.822 -2.390 1.00 98.25 190 LEU A C 1
ATOM 1485 O O . LEU A 1 190 ? 8.622 9.988 -2.180 1.00 98.25 190 LEU A O 1
ATOM 1489 N N . ARG A 1 191 ? 8.889 7.806 -1.747 1.00 97.94 191 ARG A N 1
ATOM 1490 C CA . ARG A 1 191 ? 9.965 8.020 -0.758 1.00 97.94 191 ARG A CA 1
ATOM 1491 C C . ARG A 1 191 ? 11.215 8.632 -1.388 1.00 97.94 191 ARG A C 1
ATOM 1493 O O . ARG A 1 191 ? 11.856 9.471 -0.760 1.00 97.94 191 ARG A O 1
ATOM 1500 N N . GLY A 1 192 ? 11.545 8.233 -2.617 1.00 97.62 192 GLY A N 1
ATOM 1501 C CA . GLY A 1 192 ? 12.630 8.820 -3.399 1.00 97.62 192 GLY A CA 1
ATOM 1502 C C . GLY A 1 192 ? 12.424 10.309 -3.650 1.00 97.62 192 GLY A C 1
ATOM 1503 O O . GLY A 1 192 ? 13.294 11.106 -3.313 1.00 97.62 192 GLY A O 1
ATOM 1504 N N . LEU A 1 193 ? 11.249 10.683 -4.157 1.00 97.62 193 LEU A N 1
ATOM 1505 C CA . LEU A 1 193 ? 10.853 12.070 -4.399 1.00 97.62 193 LEU A CA 1
ATOM 1506 C C . LEU A 1 193 ? 10.866 12.896 -3.114 1.00 97.62 193 LEU A C 1
ATOM 1508 O O . LEU A 1 193 ? 11.434 13.984 -3.089 1.00 97.62 193 LEU A O 1
ATOM 1512 N N . TYR A 1 194 ? 10.302 12.354 -2.035 1.00 96.75 194 TYR A N 1
ATOM 1513 C CA . TYR A 1 194 ? 10.238 13.032 -0.744 1.00 96.75 194 TYR A CA 1
ATOM 1514 C C . TYR A 1 194 ? 11.627 13.328 -0.149 1.00 96.75 194 TYR A C 1
ATOM 1516 O O . TYR A 1 194 ? 11.828 14.370 0.470 1.00 96.75 194 TYR A O 1
ATOM 1524 N N . LEU A 1 195 ? 12.595 12.427 -0.345 1.00 95.88 195 LEU A N 1
ATOM 1525 C CA . LEU A 1 195 ? 13.972 12.579 0.141 1.00 95.88 195 LEU A CA 1
ATOM 1526 C C . LEU A 1 195 ? 14.931 13.221 -0.881 1.00 95.88 195 LEU A C 1
ATOM 1528 O O . LEU A 1 195 ? 16.094 13.446 -0.548 1.00 95.88 195 LEU A O 1
ATOM 1532 N N . GLY A 1 196 ? 14.480 13.494 -2.109 1.00 96.38 196 GLY A N 1
ATOM 1533 C CA . GLY A 1 196 ? 15.333 13.991 -3.194 1.00 96.38 196 GLY A CA 1
ATOM 1534 C C . GLY A 1 196 ? 16.398 12.985 -3.654 1.00 96.38 196 GLY A C 1
ATOM 1535 O O . GLY A 1 196 ? 17.514 13.377 -3.987 1.00 96.38 196 GLY A O 1
ATOM 1536 N N . LEU A 1 197 ? 16.089 11.685 -3.625 1.00 95.00 197 LEU A N 1
ATOM 1537 C CA . LEU A 1 197 ? 17.023 10.627 -4.019 1.00 95.00 197 LEU A CA 1
ATOM 1538 C C . LEU A 1 197 ? 17.078 10.447 -5.545 1.00 95.00 197 LEU A C 1
ATOM 1540 O O . LEU A 1 197 ? 16.047 10.575 -6.210 1.00 95.00 197 LEU A O 1
ATOM 1544 N N . PRO A 1 198 ? 18.236 10.040 -6.102 1.00 95.75 198 PRO A N 1
ATOM 1545 C CA . PRO A 1 198 ? 18.310 9.529 -7.468 1.00 95.75 198 PRO A CA 1
ATOM 1546 C C . PRO A 1 198 ? 17.376 8.329 -7.674 1.00 95.75 198 PRO A C 1
ATOM 1548 O O . PRO A 1 198 ? 17.184 7.521 -6.758 1.00 95.75 198 PRO A O 1
ATOM 1551 N N . SER A 1 199 ? 16.844 8.172 -8.889 1.00 94.31 199 SER A N 1
ATOM 1552 C CA . SER A 1 199 ? 15.900 7.099 -9.239 1.00 94.31 199 SER A CA 1
ATOM 1553 C C . SER A 1 199 ? 16.460 5.703 -8.951 1.00 94.31 199 SER A C 1
ATOM 1555 O O . SER A 1 199 ? 15.773 4.878 -8.352 1.00 94.31 199 SER A O 1
ATOM 1557 N N . SER A 1 200 ? 17.728 5.451 -9.281 1.00 89.88 200 SER A N 1
ATOM 1558 C CA . SER A 1 200 ? 18.411 4.178 -9.009 1.00 89.88 200 SER A CA 1
ATOM 1559 C C . SER A 1 200 ? 18.396 3.811 -7.520 1.00 89.88 200 SER A C 1
ATOM 1561 O O . SER A 1 200 ? 18.069 2.679 -7.158 1.00 89.88 200 SER A O 1
ATOM 1563 N N . THR A 1 201 ? 18.662 4.783 -6.645 1.00 90.75 201 THR A N 1
ATOM 1564 C CA . THR A 1 201 ? 18.606 4.610 -5.188 1.00 90.75 201 THR A CA 1
ATOM 1565 C C . THR A 1 201 ? 17.171 4.405 -4.705 1.00 90.75 201 THR A C 1
ATOM 1567 O O . THR A 1 201 ? 16.914 3.508 -3.903 1.00 90.75 201 THR A O 1
ATOM 1570 N N . ALA A 1 202 ? 16.221 5.204 -5.200 1.00 91.69 202 ALA A N 1
ATOM 1571 C CA . ALA A 1 202 ? 14.813 5.111 -4.816 1.00 91.69 202 ALA A CA 1
ATOM 1572 C C . ALA A 1 202 ? 14.207 3.740 -5.163 1.00 91.69 202 ALA A C 1
ATOM 1574 O O . ALA A 1 202 ? 13.527 3.122 -4.340 1.00 91.69 202 ALA A O 1
ATOM 1575 N N . LEU A 1 203 ? 14.500 3.224 -6.358 1.00 86.44 203 LEU A N 1
ATOM 1576 C CA . LEU A 1 203 ? 13.988 1.942 -6.843 1.00 86.44 203 LEU A CA 1
ATOM 1577 C C . LEU A 1 203 ? 14.587 0.730 -6.115 1.00 86.44 203 LEU A C 1
ATOM 1579 O O . LEU A 1 203 ? 13.984 -0.345 -6.114 1.00 86.44 203 LEU A O 1
ATOM 1583 N N . ALA A 1 204 ? 15.725 0.898 -5.442 1.00 82.19 204 ALA A N 1
ATOM 1584 C CA . ALA A 1 204 ? 16.329 -0.133 -4.603 1.00 82.19 204 ALA A CA 1
ATOM 1585 C C . ALA A 1 204 ? 15.745 -0.188 -3.177 1.00 82.19 204 ALA A C 1
ATOM 1587 O O . ALA A 1 204 ? 16.018 -1.142 -2.446 1.00 82.19 204 ALA A O 1
ATOM 1588 N N . LEU A 1 205 ? 14.929 0.793 -2.764 1.00 83.75 205 LEU A N 1
ATOM 1589 C CA . LEU A 1 205 ? 14.394 0.847 -1.401 1.00 83.75 205 LEU A CA 1
ATOM 1590 C C . LEU A 1 205 ? 13.544 -0.398 -1.065 1.00 83.75 205 LEU A C 1
ATOM 1592 O O . LEU A 1 205 ? 12.811 -0.912 -1.922 1.00 83.75 205 LEU A O 1
ATOM 1596 N N . PRO A 1 206 ? 13.580 -0.886 0.189 1.00 81.69 206 PRO A N 1
ATOM 1597 C CA . PRO A 1 206 ? 12.779 -2.030 0.611 1.00 81.69 206 PRO A CA 1
ATOM 1598 C C . PRO A 1 206 ? 11.286 -1.686 0.586 1.00 81.69 206 PRO A C 1
ATOM 1600 O O . PRO A 1 206 ? 10.898 -0.545 0.843 1.00 81.69 206 PRO A O 1
ATOM 1603 N N . ILE A 1 207 ? 10.440 -2.667 0.277 1.00 85.75 207 ILE A N 1
ATOM 1604 C CA . ILE A 1 207 ? 8.977 -2.510 0.159 1.00 85.75 207 ILE A CA 1
ATOM 1605 C C . ILE A 1 207 ? 8.235 -3.500 1.072 1.00 85.75 207 ILE A C 1
ATOM 1607 O O . ILE A 1 207 ? 7.491 -4.344 0.576 1.00 85.75 207 ILE A O 1
ATOM 1611 N N . PRO A 1 208 ? 8.466 -3.456 2.394 1.00 85.44 208 PRO A N 1
ATOM 1612 C CA . PRO A 1 208 ? 7.797 -4.338 3.348 1.00 85.44 208 PRO A CA 1
ATOM 1613 C C . PRO A 1 208 ? 6.273 -4.154 3.337 1.00 85.44 208 PRO A C 1
ATOM 1615 O O . PRO A 1 208 ? 5.772 -3.095 2.957 1.00 85.44 208 PRO A O 1
ATOM 1618 N N . GLN A 1 209 ? 5.551 -5.190 3.765 1.00 84.12 209 GLN A N 1
ATOM 1619 C CA . GLN A 1 209 ? 4.088 -5.174 3.945 1.00 84.12 209 GLN A CA 1
ATOM 1620 C C . GLN A 1 209 ? 3.686 -5.050 5.424 1.00 84.12 209 GLN A C 1
ATOM 1622 O O . GLN A 1 209 ? 2.508 -5.009 5.748 1.00 84.12 209 GLN A O 1
ATOM 1627 N N . ASP A 1 210 ? 4.673 -4.976 6.316 1.00 84.12 210 ASP A N 1
ATOM 1628 C CA . ASP A 1 210 ? 4.573 -4.948 7.777 1.00 84.12 210 ASP A CA 1
ATOM 1629 C C . ASP A 1 210 ? 5.224 -3.692 8.388 1.00 84.12 210 ASP A C 1
ATOM 1631 O O . ASP A 1 210 ? 5.572 -3.661 9.569 1.00 84.12 210 ASP A O 1
ATOM 1635 N N . LYS A 1 211 ? 5.394 -2.630 7.592 1.00 90.75 211 LYS A N 1
ATOM 1636 C CA . LYS A 1 211 ? 5.902 -1.340 8.075 1.00 90.75 211 LYS A CA 1
ATOM 1637 C C . LYS A 1 211 ? 5.048 -0.174 7.610 1.00 90.75 211 LYS A C 1
ATOM 1639 O O . LYS A 1 211 ? 4.442 -0.207 6.539 1.00 90.75 211 LYS A O 1
ATOM 1644 N N . ILE A 1 212 ? 5.099 0.891 8.401 1.00 96.06 212 ILE A N 1
ATOM 1645 C CA . ILE A 1 212 ? 4.617 2.220 8.035 1.00 96.06 212 ILE A CA 1
ATOM 1646 C C . ILE A 1 212 ? 5.841 3.107 7.818 1.00 96.06 212 ILE A C 1
ATOM 1648 O O . ILE A 1 212 ? 6.735 3.159 8.662 1.00 96.06 212 ILE A O 1
ATOM 1652 N N . PHE A 1 213 ? 5.876 3.838 6.709 1.00 96.69 213 PHE A N 1
ATOM 1653 C CA . PHE A 1 213 ? 6.854 4.901 6.502 1.00 96.69 213 PHE A CA 1
ATOM 1654 C C . PHE A 1 213 ? 6.224 6.228 6.915 1.00 96.69 213 PHE A C 1
ATOM 1656 O O . PHE A 1 213 ? 5.340 6.739 6.229 1.00 96.69 213 PHE A O 1
ATOM 1663 N N . ARG A 1 214 ? 6.665 6.785 8.044 1.00 96.00 214 ARG A N 1
ATOM 1664 C CA . ARG A 1 214 ? 6.222 8.090 8.539 1.00 96.00 214 ARG A CA 1
ATOM 1665 C C . ARG A 1 214 ? 7.112 9.186 7.956 1.00 96.00 214 ARG A C 1
ATOM 1667 O O . ARG A 1 214 ? 8.257 9.369 8.368 1.00 96.00 214 ARG A O 1
ATOM 1674 N N . LEU A 1 215 ? 6.580 9.908 6.978 1.00 95.12 215 LEU A N 1
ATOM 1675 C CA . LEU A 1 215 ? 7.222 11.027 6.294 1.00 95.12 215 LEU A CA 1
ATOM 1676 C C . LEU A 1 215 ? 6.868 12.312 7.043 1.00 95.12 215 LEU A C 1
ATOM 1678 O O . LEU A 1 215 ? 5.702 12.697 7.106 1.00 95.12 215 LEU A O 1
ATOM 1682 N N . SER A 1 216 ? 7.863 12.969 7.635 1.00 93.50 216 SER A N 1
ATOM 1683 C CA . SER A 1 216 ? 7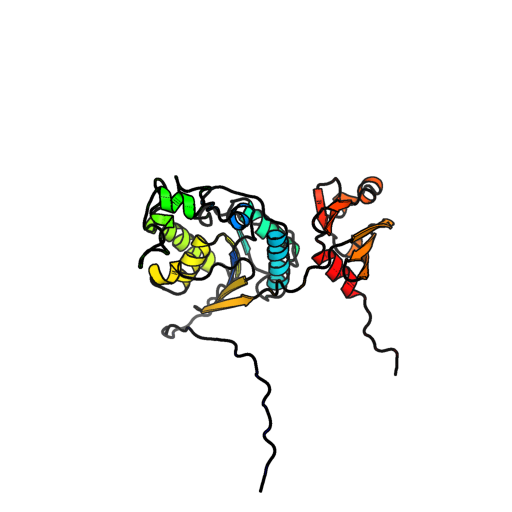.687 14.290 8.252 1.00 93.50 216 SER A CA 1
ATOM 1684 C C . SER A 1 216 ? 9.005 15.063 8.286 1.00 93.50 216 SER A C 1
ATOM 1686 O O . SER A 1 216 ? 10.073 14.461 8.377 1.00 93.50 216 SER A O 1
ATOM 1688 N N . ASN A 1 217 ? 8.958 16.397 8.204 1.00 89.19 217 ASN A N 1
ATOM 1689 C CA . ASN A 1 217 ? 10.139 17.266 8.346 1.00 89.19 217 ASN A CA 1
ATOM 1690 C C . ASN A 1 217 ? 11.335 16.897 7.439 1.00 89.19 217 ASN A C 1
ATOM 1692 O O . ASN A 1 217 ? 12.486 16.966 7.874 1.00 89.19 217 ASN A O 1
ATOM 1696 N N . GLY A 1 218 ? 11.079 16.460 6.200 1.00 88.94 218 GLY A N 1
ATOM 1697 C CA . GLY A 1 218 ? 12.131 16.035 5.267 1.00 88.94 218 GLY A CA 1
ATOM 1698 C C . GLY A 1 218 ? 12.858 14.745 5.673 1.00 88.94 218 GLY A C 1
ATOM 1699 O O . GLY A 1 218 ? 13.955 14.481 5.188 1.00 88.94 218 GLY A O 1
ATOM 1700 N N . ALA A 1 219 ? 12.279 13.953 6.579 1.00 92.75 219 ALA A N 1
ATOM 1701 C CA . ALA A 1 219 ? 12.803 12.666 7.019 1.00 92.75 219 ALA A CA 1
ATOM 1702 C C . ALA A 1 219 ? 11.739 11.562 6.934 1.00 92.75 219 ALA A C 1
ATOM 1704 O O . ALA A 1 219 ? 10.535 11.833 6.962 1.00 92.75 219 ALA A O 1
ATOM 1705 N N . ILE A 1 220 ? 12.211 10.318 6.846 1.00 95.25 220 ILE A N 1
ATOM 1706 C CA . ILE A 1 220 ? 11.385 9.109 6.868 1.00 95.25 220 ILE A CA 1
ATOM 1707 C C . ILE A 1 220 ? 11.767 8.288 8.090 1.00 95.25 220 ILE A C 1
ATOM 1709 O O . ILE A 1 220 ? 12.929 7.924 8.265 1.00 95.25 220 ILE A O 1
ATOM 1713 N N . GLU A 1 221 ? 10.776 8.002 8.920 1.00 95.31 221 GLU A N 1
ATOM 1714 C CA . GLU A 1 221 ? 10.868 7.074 10.037 1.00 95.31 221 GLU A CA 1
ATOM 1715 C C . GLU A 1 221 ? 10.155 5.770 9.664 1.00 95.31 221 GLU A C 1
ATOM 1717 O O . GLU A 1 221 ? 9.037 5.793 9.148 1.00 95.31 221 GLU A O 1
ATOM 1722 N N . GLU A 1 222 ? 10.807 4.631 9.893 1.00 94.12 222 GLU A N 1
ATOM 1723 C CA . GLU A 1 222 ? 10.178 3.319 9.735 1.00 94.12 222 GLU A CA 1
ATOM 1724 C C . GLU A 1 222 ? 9.548 2.910 11.062 1.00 94.12 222 GLU A C 1
ATOM 1726 O O . GLU A 1 222 ? 10.250 2.722 12.056 1.00 94.12 222 GLU A O 1
ATOM 1731 N N . LEU A 1 223 ? 8.227 2.760 11.070 1.00 91.44 223 LEU A N 1
ATOM 1732 C CA . LEU A 1 223 ? 7.505 2.183 12.192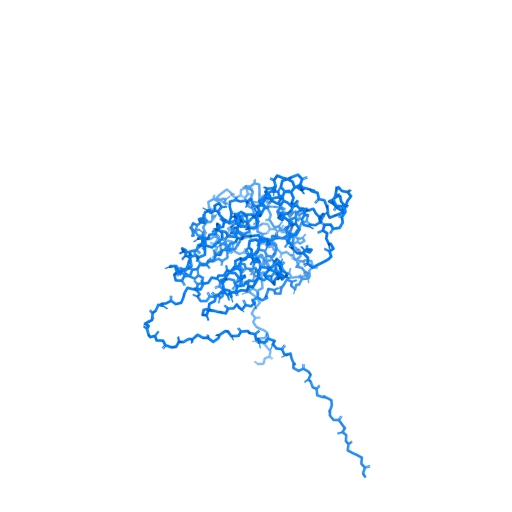 1.00 91.44 223 LEU A CA 1
ATOM 1733 C C . LEU A 1 223 ? 7.279 0.707 11.873 1.00 91.44 223 LEU A C 1
ATOM 1735 O O . LEU A 1 223 ? 6.531 0.365 10.951 1.00 91.44 223 LEU A O 1
ATOM 1739 N N . GLU A 1 224 ? 7.981 -0.158 12.597 1.00 78.50 224 GLU A N 1
ATOM 1740 C CA . GLU A 1 224 ? 7.850 -1.603 12.452 1.00 78.50 224 GLU A CA 1
ATOM 1741 C C . GLU A 1 224 ? 6.618 -2.093 13.197 1.00 78.50 224 GLU A C 1
ATOM 1743 O O . GLU A 1 224 ? 6.382 -1.746 14.356 1.00 78.50 224 GLU A O 1
ATOM 1748 N N . VAL A 1 225 ? 5.838 -2.921 12.516 1.00 70.88 225 VAL A N 1
ATOM 1749 C CA . VAL A 1 225 ? 4.798 -3.705 13.152 1.00 70.88 225 VAL A CA 1
ATOM 1750 C C . VAL A 1 225 ? 5.425 -5.048 13.485 1.00 70.88 225 VAL A C 1
ATOM 1752 O O . VAL A 1 225 ? 5.849 -5.774 12.587 1.00 70.88 225 VAL A O 1
ATOM 1755 N N . GLU A 1 226 ? 5.488 -5.407 14.766 1.00 58.66 226 GLU A N 1
ATOM 1756 C CA . GLU A 1 226 ? 5.756 -6.797 15.118 1.00 58.66 226 GLU A CA 1
ATOM 1757 C C . GLU A 1 226 ? 4.558 -7.632 14.657 1.00 58.66 226 GLU A C 1
ATOM 1759 O O . GLU A 1 226 ? 3.569 -7.799 15.370 1.00 58.66 226 GLU A O 1
ATOM 1764 N N . VAL A 1 227 ? 4.653 -8.193 13.449 1.00 53.34 227 VAL A N 1
ATOM 1765 C CA . VAL A 1 227 ? 3.821 -9.324 13.006 1.00 53.34 227 VAL A CA 1
ATOM 1766 C C . VAL A 1 227 ? 4.386 -10.575 13.684 1.00 53.34 227 VAL A C 1
ATOM 1768 O O . VAL A 1 227 ? 4.921 -11.491 13.064 1.00 53.34 227 VAL A O 1
ATOM 1771 N N . GLY A 1 228 ? 4.405 -10.516 15.011 1.00 42.47 228 GLY A N 1
ATOM 1772 C CA . GLY A 1 228 ? 5.232 -11.323 15.885 1.00 42.47 228 GLY A CA 1
ATOM 1773 C C . GLY A 1 228 ? 4.388 -11.925 16.984 1.00 42.47 228 GLY A C 1
ATOM 1774 O O . GLY A 1 228 ? 4.596 -11.639 18.149 1.00 42.47 228 GLY A O 1
ATOM 1775 N N . LEU A 1 229 ? 3.441 -12.766 16.600 1.00 38.59 229 LEU A N 1
ATOM 1776 C CA . LEU A 1 229 ? 3.023 -13.937 17.352 1.00 38.59 229 LEU A CA 1
ATOM 1777 C C . LEU A 1 229 ? 2.439 -14.877 16.307 1.00 38.59 229 LEU A C 1
ATOM 1779 O O . LEU A 1 229 ? 1.769 -14.444 15.371 1.00 38.59 229 LEU A O 1
ATOM 1783 N N . LYS A 1 230 ? 2.723 -16.169 16.443 1.00 47.31 230 LYS A N 1
ATOM 1784 C CA . LYS A 1 230 ? 1.877 -17.203 15.858 1.00 47.31 230 LYS A CA 1
ATOM 1785 C C . LYS A 1 230 ? 0.472 -16.866 16.353 1.00 47.31 230 LYS A C 1
ATOM 1787 O O . LYS A 1 230 ? 0.223 -16.991 17.551 1.00 47.31 230 LYS A O 1
ATOM 1792 N N . MET A 1 231 ? -0.325 -16.238 15.492 1.00 58.66 231 MET A N 1
ATOM 1793 C CA . MET A 1 231 ? -1.517 -15.551 15.958 1.00 58.66 231 MET A CA 1
ATOM 1794 C C . MET A 1 231 ? -2.463 -16.607 16.486 1.00 58.66 231 MET A C 1
ATOM 1796 O O . MET A 1 231 ? -2.719 -17.565 15.748 1.00 58.66 231 MET A O 1
ATOM 1800 N N . PRO A 1 232 ? -2.916 -16.487 17.744 1.00 65.25 232 PRO A N 1
ATOM 1801 C CA . PRO A 1 232 ? -3.718 -17.536 18.309 1.00 65.25 232 PRO A CA 1
ATOM 1802 C C . PRO A 1 232 ? -4.981 -17.663 17.478 1.00 65.25 232 PRO A C 1
ATOM 1804 O O . PRO A 1 232 ? -5.749 -16.707 17.337 1.00 65.25 232 PRO A O 1
ATOM 1807 N N . ARG A 1 233 ? -5.147 -18.810 16.832 1.00 71.75 233 ARG A N 1
ATOM 1808 C CA . ARG A 1 233 ? -6.316 -19.051 15.993 1.00 71.75 233 ARG A CA 1
ATOM 1809 C C . ARG A 1 233 ? -7.472 -19.328 16.918 1.00 71.75 233 ARG A C 1
ATOM 1811 O O . ARG A 1 233 ? -7.311 -20.073 17.882 1.00 71.75 233 ARG A O 1
ATOM 1818 N N . ILE A 1 234 ? -8.639 -18.765 16.632 1.00 79.88 234 ILE A N 1
ATOM 1819 C CA . ILE A 1 234 ? -9.837 -19.188 17.345 1.00 79.88 234 ILE A CA 1
ATOM 1820 C C . ILE A 1 234 ? -10.074 -20.637 16.942 1.00 79.88 234 ILE A C 1
ATOM 1822 O O . ILE A 1 234 ? -10.253 -20.940 15.767 1.00 79.88 234 ILE A O 1
ATOM 1826 N N . VAL A 1 235 ? -10.016 -21.537 17.914 1.00 88.62 235 VAL A N 1
ATOM 1827 C CA . VAL A 1 235 ? -10.298 -22.965 17.721 1.00 88.62 235 VAL A CA 1
ATOM 1828 C C . VAL A 1 235 ? -11.738 -23.289 18.073 1.00 88.62 235 VAL A C 1
ATOM 1830 O O . VAL A 1 235 ? -12.269 -24.309 17.641 1.00 88.62 235 VAL A O 1
ATOM 1833 N N . LYS A 1 236 ? -12.385 -22.408 18.843 1.00 92.00 236 LYS A N 1
ATOM 1834 C CA . LYS A 1 236 ? -13.782 -22.549 19.228 1.00 92.00 236 LYS A CA 1
ATOM 1835 C C . LYS A 1 236 ? -14.433 -21.191 19.428 1.00 92.00 236 LYS A C 1
ATOM 1837 O O . LYS A 1 236 ? -13.873 -20.305 20.069 1.00 92.00 236 LYS A O 1
ATOM 1842 N N . VAL A 1 237 ? -15.652 -21.059 18.921 1.00 92.44 237 VAL A N 1
ATOM 1843 C CA . VAL A 1 237 ? -16.528 -19.917 19.162 1.00 92.44 237 VAL A CA 1
ATOM 1844 C C . VAL A 1 237 ? -17.882 -20.442 19.615 1.00 92.44 237 VAL A C 1
ATOM 1846 O O . VAL A 1 237 ? -18.449 -21.339 18.997 1.00 92.44 237 VAL A O 1
ATOM 1849 N N . THR A 1 238 ? -18.390 -19.888 20.710 1.00 94.50 238 THR A N 1
ATOM 1850 C CA . THR A 1 238 ? -19.735 -20.155 21.211 1.00 94.50 238 THR A CA 1
ATOM 1851 C C . THR A 1 238 ? -20.490 -18.830 21.257 1.00 94.50 238 THR A C 1
ATOM 1853 O O . THR A 1 238 ? -20.132 -17.962 22.066 1.00 94.50 238 THR A O 1
ATOM 1856 N N . PRO A 1 239 ? -21.515 -18.635 20.413 1.00 91.25 239 PRO A N 1
ATOM 1857 C CA . PRO A 1 239 ? -22.386 -17.476 20.524 1.00 91.25 239 PRO A CA 1
ATOM 1858 C C . PRO A 1 239 ? -23.171 -17.520 21.839 1.00 91.25 239 PRO A C 1
ATOM 1860 O O . PRO A 1 239 ? -23.631 -18.568 22.288 1.00 91.25 239 PRO A O 1
ATOM 1863 N N . LEU A 1 240 ? -23.294 -16.365 22.483 1.00 88.88 240 LEU A N 1
ATOM 1864 C CA . LEU A 1 240 ? -24.074 -16.147 23.697 1.00 88.88 240 LEU A CA 1
ATOM 1865 C C . LEU A 1 240 ? -25.170 -15.109 23.409 1.00 88.88 240 LEU A C 1
ATOM 1867 O O . LEU A 1 240 ? -25.198 -14.477 22.355 1.00 88.88 240 LEU A O 1
ATOM 1871 N N . THR A 1 241 ? -26.067 -14.902 24.367 1.00 84.38 241 THR A N 1
ATOM 1872 C CA . THR A 1 241 ? -27.111 -13.872 24.278 1.00 84.38 241 THR A CA 1
ATOM 1873 C C . THR A 1 241 ? -26.521 -12.459 24.272 1.00 84.38 241 THR A C 1
ATOM 1875 O O . THR A 1 241 ? -25.433 -12.230 24.810 1.00 84.38 241 THR A O 1
ATOM 1878 N N . ALA A 1 242 ? -27.287 -11.487 23.770 1.00 83.06 242 ALA A N 1
ATOM 1879 C CA . ALA A 1 242 ? -26.951 -10.058 23.824 1.00 83.06 242 ALA A CA 1
ATOM 1880 C C . ALA A 1 242 ? -25.622 -9.693 23.127 1.00 83.06 242 ALA A C 1
ATOM 1882 O O . ALA A 1 242 ? -24.832 -8.907 23.652 1.00 83.06 242 ALA A O 1
ATOM 1883 N N . LEU A 1 243 ? -25.388 -10.254 21.933 1.00 84.62 243 LEU A N 1
ATOM 1884 C CA . LEU A 1 243 ? -24.209 -9.986 21.092 1.00 84.62 243 LEU A CA 1
ATOM 1885 C C . LEU A 1 243 ? -22.880 -10.321 21.778 1.00 84.62 243 LEU A C 1
ATOM 1887 O O . LEU A 1 243 ? -21.874 -9.625 21.616 1.00 84.62 243 LEU A O 1
ATOM 1891 N N . GLN A 1 244 ? -22.876 -11.388 22.570 1.00 88.25 244 GLN A N 1
ATOM 1892 C CA . GLN A 1 244 ? -21.678 -11.856 23.245 1.00 88.25 244 GLN A CA 1
ATOM 1893 C C . GLN A 1 244 ? -21.143 -13.125 22.593 1.00 88.25 244 GLN A C 1
ATOM 1895 O O . GLN A 1 244 ? -21.904 -13.954 22.105 1.00 88.25 244 GLN A O 1
ATOM 1900 N N . LEU A 1 245 ? -19.825 -13.292 22.619 1.00 90.56 245 LEU A N 1
ATOM 1901 C CA . LEU A 1 245 ? -19.155 -14.519 22.199 1.00 90.56 245 LEU A CA 1
ATOM 1902 C C . LEU A 1 245 ? -18.290 -15.043 23.336 1.00 90.56 245 LEU A C 1
ATOM 1904 O O . LEU A 1 245 ? -17.647 -14.264 24.038 1.00 90.56 245 LEU A O 1
ATOM 1908 N N . LEU A 1 246 ? -18.226 -16.359 23.483 1.00 92.19 246 LEU A N 1
ATOM 1909 C CA . LEU A 1 246 ? -17.120 -17.022 24.156 1.00 92.19 246 LEU A CA 1
ATOM 1910 C C . LEU A 1 246 ? -16.181 -17.563 23.077 1.00 92.19 246 LEU A C 1
ATOM 1912 O O . LEU A 1 246 ? -16.615 -18.331 22.224 1.00 92.19 246 LEU A O 1
ATOM 1916 N N . VAL A 1 247 ? -14.920 -17.149 23.100 1.00 91.00 247 VAL A N 1
ATOM 1917 C CA . VAL A 1 247 ? -13.892 -17.600 22.155 1.00 91.00 247 VAL A CA 1
ATOM 1918 C C . VAL A 1 247 ? -12.785 -18.335 22.896 1.00 91.00 247 VAL A C 1
ATOM 1920 O O . VAL A 1 247 ? -12.405 -17.933 23.996 1.00 91.00 247 VAL A O 1
ATOM 1923 N N . GLU A 1 248 ? -12.276 -19.396 22.287 1.00 90.81 248 GLU A N 1
ATOM 1924 C CA . GLU A 1 248 ? -11.100 -20.147 22.726 1.00 90.81 248 GLU A CA 1
ATOM 1925 C C . GLU A 1 248 ? -10.060 -20.117 21.613 1.00 90.81 248 GLU A C 1
ATOM 1927 O O . GLU A 1 248 ? -10.392 -20.303 20.438 1.00 90.81 248 GLU A O 1
ATOM 1932 N N . PHE A 1 249 ? -8.812 -19.886 21.992 1.00 86.50 249 PHE A N 1
ATOM 1933 C CA . PHE A 1 249 ? -7.685 -19.770 21.081 1.00 86.50 249 PHE A CA 1
ATOM 1934 C C . PHE A 1 249 ? -6.771 -20.999 21.156 1.00 86.50 249 PHE A C 1
ATOM 1936 O O . PHE A 1 249 ? -6.726 -21.678 22.180 1.00 86.50 249 PHE A O 1
ATOM 1943 N N . ASP A 1 250 ? -6.028 -21.293 20.085 1.00 83.31 250 ASP A N 1
ATOM 1944 C CA . ASP A 1 250 ? -5.114 -22.450 20.007 1.00 83.31 250 ASP A CA 1
ATOM 1945 C C . ASP A 1 250 ? -3.938 -22.401 21.001 1.00 83.31 250 ASP A C 1
ATOM 1947 O O . ASP A 1 250 ? -3.264 -23.410 21.210 1.00 83.31 250 ASP A O 1
ATOM 1951 N N . ASP A 1 251 ? -3.718 -21.263 21.657 1.00 80.62 251 ASP A N 1
ATOM 1952 C CA . ASP A 1 251 ? -2.771 -21.091 22.759 1.00 80.62 251 ASP A CA 1
ATOM 1953 C C . ASP A 1 251 ? -3.402 -21.268 24.157 1.00 80.62 251 ASP A C 1
ATOM 1955 O O . ASP A 1 251 ? -2.731 -21.073 25.173 1.00 80.62 251 ASP A O 1
ATOM 1959 N N . GLY A 1 252 ? -4.684 -21.644 24.219 1.00 84.00 252 GLY A N 1
ATOM 1960 C CA . GLY A 1 252 ? -5.434 -21.916 25.445 1.00 84.00 252 GLY A CA 1
ATOM 1961 C C . GLY A 1 252 ? -6.069 -20.690 26.106 1.00 84.00 252 GLY A C 1
ATOM 1962 O O . GLY A 1 252 ? -6.690 -20.824 27.163 1.00 84.00 252 GLY A O 1
ATOM 1963 N N . VAL A 1 253 ? -5.947 -19.489 25.528 1.00 82.38 253 VAL A N 1
ATOM 1964 C CA . VAL A 1 253 ? -6.684 -18.321 26.032 1.00 82.38 253 VAL A CA 1
ATOM 1965 C C . VAL A 1 253 ? -8.180 -18.502 25.778 1.00 82.38 253 VAL A C 1
ATOM 1967 O O . VAL A 1 253 ? -8.599 -18.899 24.696 1.00 82.38 253 VAL A O 1
ATOM 1970 N N . ILE A 1 254 ? -8.999 -18.159 26.774 1.00 89.62 254 ILE A N 1
ATOM 1971 C CA . ILE A 1 254 ? -10.460 -18.120 26.660 1.00 89.62 254 ILE A CA 1
ATOM 1972 C C . ILE A 1 254 ? -10.935 -16.712 27.012 1.00 89.62 254 ILE A C 1
ATOM 1974 O O . ILE A 1 254 ? -10.545 -16.156 28.040 1.00 89.62 254 ILE A O 1
ATOM 1978 N N . GLY A 1 255 ? -11.783 -16.131 26.165 1.00 88.19 255 GLY A N 1
ATOM 1979 C CA . GLY A 1 255 ? -12.284 -14.770 26.327 1.00 88.19 255 GLY A CA 1
ATOM 1980 C C . GLY A 1 255 ? -13.780 -14.649 26.097 1.00 88.19 255 GLY A C 1
ATOM 1981 O O . GLY A 1 255 ? -14.322 -15.241 25.169 1.00 88.19 255 GLY A O 1
ATOM 1982 N N . ARG A 1 256 ? -14.448 -13.830 26.918 1.00 89.50 256 ARG A N 1
ATOM 1983 C CA . ARG A 1 256 ? -15.836 -13.413 26.682 1.00 89.50 256 ARG A CA 1
ATOM 1984 C C . ARG A 1 256 ? -15.853 -12.030 26.037 1.00 89.50 256 ARG A C 1
ATOM 1986 O O . ARG A 1 256 ? -15.468 -11.051 26.675 1.00 89.50 256 ARG A O 1
ATOM 1993 N N . LEU A 1 257 ? -16.300 -11.963 24.790 1.00 85.38 257 LEU A N 1
ATOM 1994 C CA . LEU A 1 257 ? -16.360 -10.750 23.980 1.00 85.38 257 LEU A CA 1
ATOM 1995 C C . LEU A 1 257 ? -17.763 -10.149 24.071 1.00 85.38 257 LEU A C 1
ATOM 1997 O O . LEU A 1 257 ? -18.743 -10.865 23.889 1.00 85.38 257 LEU A O 1
ATOM 2001 N N . ASP A 1 258 ? -17.861 -8.849 24.336 1.00 84.00 258 ASP A N 1
ATOM 2002 C CA . ASP A 1 258 ? -19.121 -8.095 24.318 1.00 84.00 258 ASP A CA 1
ATOM 2003 C C . ASP A 1 258 ? -19.140 -7.188 23.086 1.00 84.00 258 ASP A C 1
ATOM 2005 O O . ASP A 1 258 ? -18.617 -6.071 23.101 1.00 84.00 258 ASP A O 1
ATOM 2009 N N . LEU A 1 259 ? -19.685 -7.696 21.982 1.00 76.69 259 LEU A N 1
ATOM 2010 C CA . LEU A 1 259 ? -19.638 -6.992 20.704 1.00 76.69 259 LEU A CA 1
ATOM 2011 C C . LEU A 1 259 ? -20.540 -5.755 20.710 1.00 76.69 259 LEU A C 1
ATOM 2013 O O . LEU A 1 259 ? -20.214 -4.772 20.049 1.00 76.69 259 LEU A O 1
ATOM 2017 N N . GLY A 1 260 ? -21.604 -5.742 21.519 1.00 70.12 260 GLY A N 1
ATOM 2018 C CA . GLY A 1 260 ? -22.478 -4.577 21.680 1.00 70.12 260 GLY A CA 1
ATOM 2019 C C . GLY A 1 260 ? -21.750 -3.346 22.232 1.00 70.12 260 GLY A C 1
ATOM 2020 O O . GLY A 1 260 ? -22.080 -2.219 21.869 1.00 70.12 260 GLY A O 1
ATOM 2021 N N . LYS A 1 261 ? -20.712 -3.543 23.055 1.00 67.19 261 LYS A N 1
ATOM 2022 C CA . LYS A 1 261 ? -19.885 -2.450 23.603 1.00 67.19 261 LYS A CA 1
ATOM 2023 C C . LYS A 1 261 ? -18.707 -2.045 22.721 1.00 67.19 261 LYS A C 1
ATOM 2025 O O . LYS A 1 261 ? -18.134 -0.978 22.934 1.00 67.19 261 LYS A O 1
ATOM 2030 N N . HIS A 1 262 ? -18.318 -2.888 21.767 1.00 57.41 262 HIS A N 1
ATOM 2031 C CA . HIS A 1 262 ? -17.067 -2.731 21.018 1.00 57.41 262 HIS A CA 1
ATOM 2032 C C . HIS A 1 262 ? -17.251 -2.559 19.505 1.00 57.41 262 HIS A C 1
ATOM 2034 O O . HIS A 1 262 ? -16.347 -2.049 18.851 1.00 57.41 262 HIS A O 1
ATOM 2040 N N . LEU A 1 263 ? -18.413 -2.918 18.954 1.00 58.28 263 LEU A N 1
ATOM 2041 C CA . LEU A 1 263 ? -18.749 -2.821 17.528 1.00 58.28 263 LEU A CA 1
ATOM 2042 C C . LEU A 1 263 ? -19.970 -1.916 17.297 1.00 58.28 263 LEU A C 1
ATOM 2044 O O . LEU A 1 263 ? -20.841 -2.224 16.482 1.00 58.28 263 LEU A O 1
ATOM 2048 N N . SER A 1 264 ? -20.027 -0.783 18.004 1.00 51.66 264 SER A N 1
ATOM 2049 C CA . SER A 1 264 ? -21.176 0.140 18.053 1.00 51.66 264 SER A CA 1
ATOM 2050 C C . SER A 1 264 ? -21.707 0.605 16.688 1.00 51.66 264 SER A C 1
ATOM 2052 O O . SER A 1 264 ? -22.864 0.996 16.592 1.00 51.66 264 SER A O 1
ATOM 2054 N N . LEU A 1 265 ? -20.906 0.515 15.623 1.00 43.25 265 LEU A N 1
ATOM 2055 C CA . LEU A 1 265 ? -21.261 0.958 14.270 1.00 43.25 265 LEU A CA 1
ATOM 2056 C C . LEU A 1 265 ? -21.729 -0.161 13.323 1.00 43.25 265 LEU A C 1
ATOM 2058 O O . LEU A 1 265 ? -22.032 0.122 12.168 1.00 43.25 265 LEU A O 1
ATOM 2062 N N . ARG A 1 266 ? -21.804 -1.424 13.773 1.00 52.28 266 ARG A N 1
ATOM 2063 C CA . ARG A 1 266 ? -22.280 -2.558 12.945 1.00 52.28 266 ARG A CA 1
ATOM 2064 C C . ARG A 1 266 ? -23.308 -3.458 13.637 1.00 52.28 266 ARG A C 1
ATOM 2066 O O . ARG A 1 266 ? -23.577 -4.557 13.157 1.00 52.28 266 ARG A O 1
ATOM 2073 N N . ILE A 1 267 ? -23.927 -2.974 14.718 1.00 52.97 267 ILE A N 1
ATOM 2074 C CA . ILE A 1 267 ? -25.000 -3.665 15.460 1.00 52.97 267 ILE A CA 1
ATOM 2075 C C . ILE A 1 267 ? -26.183 -4.025 14.545 1.00 52.97 267 ILE A C 1
ATOM 2077 O O . ILE A 1 267 ? -26.830 -5.047 14.749 1.00 52.97 267 ILE A O 1
ATOM 2081 N N . GLU A 1 268 ? -26.444 -3.234 13.499 1.00 52.66 268 GLU A N 1
ATOM 2082 C CA . GLU A 1 268 ? -27.536 -3.498 12.550 1.00 52.66 268 GLU A CA 1
ATOM 2083 C C . GLU A 1 268 ? -27.386 -4.835 11.815 1.00 52.66 268 GLU A C 1
ATOM 2085 O O . GLU A 1 268 ? -28.382 -5.520 11.598 1.00 52.66 268 GLU A O 1
ATOM 2090 N N . THR A 1 269 ? -26.147 -5.259 11.547 1.00 54.38 269 THR A N 1
ATOM 2091 C CA . THR A 1 269 ? -25.810 -6.556 10.932 1.00 54.38 269 THR A CA 1
ATOM 2092 C C . THR A 1 269 ? -26.176 -7.759 11.810 1.00 54.38 269 THR A C 1
ATOM 2094 O O . THR A 1 269 ? -26.227 -8.879 11.313 1.00 54.38 269 THR A O 1
ATOM 2097 N N . PHE A 1 270 ? -26.416 -7.542 13.108 1.00 63.22 270 PHE A N 1
ATOM 2098 C CA . PHE A 1 270 ? -26.667 -8.588 14.104 1.00 63.22 270 PHE A CA 1
ATOM 2099 C C . PHE A 1 270 ? -27.995 -8.401 14.852 1.00 63.22 270 PHE A C 1
ATOM 2101 O O . PHE A 1 270 ? -28.172 -8.964 15.929 1.00 63.22 270 PHE A O 1
ATOM 2108 N N . ARG A 1 271 ? -28.932 -7.600 14.316 1.00 63.47 271 ARG A N 1
ATOM 2109 C CA . ARG A 1 271 ? -30.265 -7.421 14.931 1.00 63.47 271 ARG A CA 1
ATOM 2110 C C . ARG A 1 271 ? -31.077 -8.713 14.969 1.00 63.47 271 ARG A C 1
ATOM 2112 O O . ARG A 1 271 ? -31.912 -8.865 15.853 1.00 63.47 271 ARG A O 1
ATOM 2119 N N . ASP A 1 272 ? -30.841 -9.611 14.018 1.00 75.81 272 ASP A N 1
ATOM 2120 C CA . ASP A 1 272 ? -31.409 -10.951 14.042 1.00 75.81 272 ASP A CA 1
ATOM 2121 C C . ASP A 1 272 ? -30.515 -11.886 14.863 1.00 75.81 272 ASP A C 1
ATOM 2123 O O . ASP A 1 272 ? -29.397 -12.229 14.463 1.00 75.81 272 ASP A O 1
ATOM 2127 N N . GLU A 1 273 ? -31.027 -12.310 16.017 1.00 80.06 273 GLU A N 1
ATOM 2128 C CA . GLU A 1 273 ? -30.329 -13.241 16.897 1.00 80.06 273 GLU A CA 1
ATOM 2129 C C . GLU A 1 273 ? -30.113 -14.594 16.205 1.00 80.06 273 GLU A C 1
ATOM 2131 O O . GLU A 1 273 ? -29.058 -15.195 16.387 1.00 80.06 273 GLU A O 1
ATOM 2136 N N . ALA A 1 274 ? -31.016 -15.035 15.319 1.00 83.00 274 ALA A N 1
ATOM 2137 C CA . ALA A 1 274 ? -30.829 -16.280 14.573 1.00 83.00 274 ALA A CA 1
ATOM 2138 C C . ALA A 1 274 ? -29.624 -16.210 13.621 1.00 83.00 274 ALA A C 1
ATOM 2140 O O . ALA A 1 274 ? -28.857 -17.169 13.521 1.00 83.00 274 ALA A O 1
ATOM 2141 N N . THR A 1 275 ? -29.411 -15.073 12.959 1.00 79.31 275 THR A N 1
ATOM 2142 C CA . THR A 1 275 ? -28.219 -14.815 12.139 1.00 79.31 275 THR A CA 1
ATOM 2143 C C . THR A 1 275 ? -26.956 -14.709 12.996 1.00 79.31 275 THR A C 1
ATOM 2145 O O . THR A 1 275 ? -25.913 -15.235 12.612 1.00 79.31 275 THR A O 1
ATOM 2148 N N . PHE A 1 276 ? -27.028 -14.086 14.179 1.00 84.44 276 PHE A N 1
ATOM 2149 C CA . PHE A 1 276 ? -25.884 -13.991 15.094 1.00 84.44 276 PHE A CA 1
ATOM 2150 C C . PHE A 1 276 ? -25.402 -15.365 15.591 1.00 84.44 276 PHE A C 1
ATOM 2152 O O . PHE A 1 276 ? -24.198 -15.579 15.736 1.00 84.44 276 PHE A O 1
ATOM 2159 N N . GLN A 1 277 ? -26.333 -16.295 15.821 1.00 86.69 277 GLN A N 1
ATOM 2160 C CA . GLN A 1 277 ? -26.048 -17.654 16.291 1.00 86.69 277 GLN A CA 1
ATOM 2161 C C . GLN A 1 277 ? -25.404 -18.549 15.217 1.00 86.69 277 GLN A C 1
ATOM 2163 O O . GLN A 1 277 ? -24.752 -19.531 15.559 1.00 86.69 277 GLN A O 1
ATOM 2168 N N . GLN A 1 278 ? -25.513 -18.203 13.929 1.00 86.31 278 GLN A N 1
ATOM 2169 C CA . GLN A 1 278 ? -24.911 -18.945 12.804 1.00 86.31 278 GLN A CA 1
ATOM 2170 C C . GLN A 1 278 ? -23.417 -18.648 12.610 1.00 86.31 278 GLN A C 1
ATOM 2172 O O . GLN A 1 278 ? -22.888 -18.683 11.500 1.00 86.31 278 GLN A O 1
ATOM 2177 N N . VAL A 1 279 ? -22.736 -18.307 13.695 1.00 87.12 279 VAL A N 1
ATOM 2178 C CA . VAL A 1 279 ? -21.330 -17.947 13.677 1.00 87.12 279 VAL A CA 1
ATOM 2179 C C . VAL A 1 279 ? -20.456 -19.168 13.387 1.00 87.12 279 VAL A C 1
ATOM 2181 O O . VAL A 1 279 ? -20.656 -20.242 13.954 1.00 87.12 279 VAL A O 1
ATOM 2184 N N . THR A 1 280 ? -19.462 -19.007 12.519 1.00 85.38 280 THR A N 1
ATOM 2185 C CA . THR A 1 280 ? -18.499 -20.057 12.173 1.00 85.38 280 THR A CA 1
ATOM 2186 C C . THR A 1 280 ? -17.068 -19.578 12.369 1.00 85.38 280 THR A C 1
ATOM 2188 O O . THR A 1 280 ? -16.811 -18.396 12.600 1.00 85.38 280 THR A O 1
ATOM 2191 N N . ILE A 1 281 ? -16.128 -20.516 12.285 1.00 80.88 281 ILE A N 1
ATOM 2192 C CA . ILE A 1 281 ? -14.702 -20.223 12.183 1.00 80.88 281 ILE A CA 1
ATOM 2193 C C . ILE A 1 281 ? -14.274 -20.630 10.779 1.00 80.88 281 ILE A C 1
ATOM 2195 O O . ILE A 1 281 ? -14.606 -21.732 10.342 1.00 80.88 281 ILE A O 1
ATOM 2199 N N . ASN A 1 282 ? -13.584 -19.751 10.061 1.00 72.56 282 ASN A N 1
ATOM 2200 C CA . ASN A 1 282 ? -12.979 -20.122 8.783 1.00 72.56 282 ASN A CA 1
ATOM 2201 C C . ASN A 1 282 ? -11.633 -20.841 8.995 1.00 72.56 282 ASN A C 1
ATOM 2203 O O . ASN A 1 282 ? -11.130 -20.930 10.115 1.00 72.56 282 ASN A O 1
ATOM 2207 N N . ASP A 1 283 ? -11.006 -21.304 7.914 1.00 65.31 283 ASP A N 1
ATOM 2208 C CA . ASP A 1 283 ? -9.719 -22.028 7.962 1.00 65.31 283 ASP A CA 1
ATOM 2209 C C . ASP A 1 283 ? -8.577 -21.224 8.621 1.00 65.31 283 ASP A C 1
ATOM 2211 O O . ASP A 1 283 ? -7.530 -21.760 8.994 1.00 65.31 283 ASP A O 1
ATOM 2215 N N . PHE A 1 284 ? -8.814 -19.929 8.815 1.00 53.53 284 PHE A N 1
ATOM 2216 C CA . PHE A 1 284 ? -7.873 -18.908 9.249 1.00 53.53 284 PHE A CA 1
ATOM 2217 C C . PHE A 1 284 ? -8.082 -18.506 10.715 1.00 53.53 284 PHE A C 1
ATOM 2219 O O . PHE A 1 284 ? -7.411 -17.617 11.238 1.00 53.53 284 PHE A O 1
ATOM 2226 N N . GLY A 1 285 ? -9.027 -19.155 11.404 1.00 66.12 285 GLY A N 1
ATOM 2227 C CA . GLY A 1 285 ? -9.315 -18.896 12.812 1.00 66.12 285 GLY A CA 1
ATOM 2228 C C . GLY A 1 285 ? -10.083 -17.597 13.062 1.00 66.12 285 GLY A C 1
ATOM 2229 O O . GLY A 1 285 ? -10.101 -17.128 14.199 1.00 66.12 285 GLY A O 1
ATOM 2230 N N . ALA A 1 286 ? -10.671 -16.978 12.034 1.00 69.94 286 ALA A N 1
ATOM 2231 C CA . ALA A 1 286 ? -11.518 -15.797 12.182 1.00 69.94 286 ALA A CA 1
ATOM 2232 C C . ALA A 1 286 ? -12.962 -16.203 12.471 1.00 69.94 286 ALA A C 1
ATOM 2234 O O . ALA A 1 286 ? -13.450 -17.190 11.926 1.00 69.94 286 ALA A O 1
ATOM 2235 N N . VAL A 1 287 ? -13.662 -15.403 13.276 1.00 80.50 287 VAL A N 1
ATOM 2236 C CA . VAL A 1 287 ? -15.098 -15.582 13.502 1.00 80.50 287 VAL A CA 1
ATOM 2237 C C . VAL A 1 287 ? -15.858 -14.973 12.331 1.00 80.50 287 VAL A C 1
ATOM 2239 O O . VAL A 1 287 ? -15.707 -13.782 12.070 1.00 80.50 287 VAL A O 1
ATOM 2242 N N . CYS A 1 288 ? -16.689 -15.744 11.645 1.00 78.38 288 CYS A N 1
ATOM 2243 C CA . CYS A 1 288 ? -17.439 -15.305 10.473 1.00 78.38 288 CYS A CA 1
ATOM 2244 C C . CYS A 1 288 ? -18.947 -15.443 10.688 1.00 78.38 288 CYS A C 1
ATOM 2246 O O . CYS A 1 288 ? -19.404 -16.343 11.389 1.00 78.38 288 CYS A O 1
ATOM 2248 N N . TRP A 1 289 ? -19.717 -14.567 10.044 1.00 82.00 289 TRP A N 1
ATOM 2249 C CA . TRP A 1 289 ? -21.177 -14.649 9.981 1.00 82.00 289 TRP A CA 1
ATOM 2250 C C . TRP A 1 289 ? -21.659 -14.745 8.528 1.00 82.00 289 TRP A C 1
ATOM 2252 O O . TRP A 1 289 ? -20.989 -14.223 7.632 1.00 82.00 289 TRP A O 1
ATOM 2262 N N . PRO A 1 290 ? -22.856 -15.316 8.281 1.00 72.44 290 PRO A N 1
ATOM 2263 C CA . PRO A 1 290 ? -23.452 -15.407 6.941 1.00 72.44 290 PRO A CA 1
ATOM 2264 C C . PRO A 1 290 ? -23.633 -14.057 6.233 1.00 72.44 290 PRO A C 1
ATOM 2266 O O . PRO A 1 290 ? -23.720 -13.991 5.012 1.00 72.44 290 PRO A O 1
ATOM 2269 N N . THR A 1 291 ? -23.653 -12.964 6.995 1.00 66.06 291 THR A N 1
ATOM 2270 C CA . THR A 1 291 ? -23.735 -11.587 6.490 1.00 66.06 291 THR A CA 1
ATOM 2271 C C . THR A 1 291 ? -22.461 -11.116 5.782 1.00 66.06 291 THR A C 1
ATOM 2273 O O . THR A 1 291 ? -22.430 -10.009 5.250 1.00 66.06 291 THR A O 1
ATOM 2276 N N . GLY A 1 292 ? -21.395 -11.922 5.800 1.00 57.81 292 GLY A N 1
ATOM 2277 C CA . GLY A 1 292 ? -20.082 -11.570 5.264 1.00 57.81 292 GLY A CA 1
ATOM 2278 C C . GLY A 1 292 ? -19.215 -10.769 6.238 1.00 57.81 292 GLY A C 1
ATOM 2279 O O . GLY A 1 292 ? -18.076 -10.435 5.912 1.00 57.81 292 GLY A O 1
ATOM 2280 N N . PHE A 1 293 ? -19.712 -10.467 7.443 1.00 63.75 293 PHE A N 1
ATOM 2281 C CA . PHE A 1 293 ? -18.877 -9.896 8.494 1.00 63.75 293 PHE A CA 1
ATOM 2282 C C . PHE A 1 293 ? -17.929 -10.957 9.063 1.00 63.75 293 PHE A C 1
ATOM 2284 O O . PHE A 1 293 ? -18.338 -12.087 9.338 1.00 63.75 293 PHE A O 1
ATOM 2291 N N . ALA A 1 294 ? -16.675 -10.568 9.295 1.00 67.25 294 ALA A N 1
ATOM 2292 C CA . ALA A 1 294 ? -15.689 -11.393 9.975 1.00 67.25 294 ALA A CA 1
ATOM 2293 C C . ALA A 1 294 ? -14.962 -10.587 11.061 1.00 67.25 294 ALA A C 1
ATOM 2295 O O . ALA A 1 294 ? -14.474 -9.485 10.808 1.00 67.25 294 ALA A O 1
ATOM 2296 N N . LEU A 1 295 ? -14.873 -11.149 12.264 1.00 69.38 295 LEU A N 1
ATOM 2297 C CA . LEU A 1 295 ? -14.033 -10.659 13.350 1.00 69.38 295 LEU A CA 1
ATOM 2298 C C . LEU A 1 295 ? -12.705 -11.416 13.296 1.00 69.38 295 LEU A C 1
ATOM 2300 O O . LEU A 1 295 ? -12.669 -12.633 13.491 1.00 69.38 295 LEU A O 1
ATOM 2304 N N . SER A 1 296 ? -11.614 -10.694 13.034 1.00 66.12 296 SER A N 1
ATOM 2305 C CA . SER A 1 296 ? -10.287 -11.310 12.958 1.00 66.12 296 SER A CA 1
ATOM 2306 C C . SER A 1 296 ? -9.889 -11.952 14.300 1.00 66.12 296 SER A C 1
ATOM 2308 O O . SER A 1 296 ? -10.254 -11.409 15.356 1.00 66.12 296 SER A O 1
ATOM 2310 N N . PRO A 1 297 ? -9.122 -13.065 14.284 1.00 66.25 297 PRO A N 1
ATOM 2311 C CA . PRO A 1 297 ? -8.647 -13.717 15.504 1.00 66.25 297 PRO A CA 1
ATOM 2312 C C . PRO A 1 297 ? -7.911 -12.727 16.407 1.00 66.25 297 PRO A C 1
ATOM 2314 O O . PRO A 1 297 ? -8.140 -12.699 17.610 1.00 66.25 297 PRO A O 1
ATOM 2317 N N . ASP A 1 298 ? -7.132 -11.819 15.821 1.00 62.56 298 ASP A N 1
ATOM 2318 C CA . ASP A 1 298 ? -6.383 -10.800 16.556 1.00 62.56 298 ASP A CA 1
ATOM 2319 C C . ASP A 1 298 ? -7.306 -9.849 17.321 1.00 62.56 298 ASP A C 1
ATOM 2321 O O . ASP A 1 298 ? -7.009 -9.443 18.446 1.00 62.56 298 ASP A O 1
ATOM 2325 N N . THR A 1 299 ? -8.402 -9.410 16.697 1.00 63.66 299 THR A N 1
ATOM 2326 C CA . THR A 1 299 ? -9.333 -8.455 17.317 1.00 63.66 299 THR A CA 1
ATOM 2327 C C . THR A 1 299 ? -10.092 -9.134 18.450 1.00 63.66 299 THR A C 1
ATOM 2329 O O . THR A 1 299 ? -10.244 -8.557 19.527 1.00 63.66 299 THR A O 1
ATOM 2332 N N . ALA A 1 300 ? -10.502 -10.386 18.243 1.00 73.38 300 ALA A N 1
ATOM 2333 C CA . ALA A 1 300 ? -11.075 -11.218 19.292 1.00 73.38 300 ALA A CA 1
ATOM 2334 C C . ALA A 1 300 ? -10.088 -11.431 20.453 1.00 73.38 300 ALA A C 1
ATOM 2336 O O . ALA A 1 300 ? -10.476 -11.334 21.617 1.00 73.38 300 ALA A O 1
ATOM 2337 N N . TYR A 1 301 ? -8.813 -11.676 20.149 1.00 75.38 301 TYR A N 1
ATOM 2338 C CA . TYR A 1 301 ? -7.773 -11.958 21.135 1.00 75.38 301 TYR A CA 1
ATOM 2339 C C . TYR A 1 301 ? -7.438 -10.740 22.001 1.00 75.38 301 TYR A C 1
ATOM 2341 O O . TYR A 1 301 ? -7.345 -10.842 23.226 1.00 75.38 301 TYR A O 1
ATOM 2349 N N . ASP A 1 302 ? -7.349 -9.555 21.394 1.00 67.94 302 ASP A N 1
ATOM 2350 C CA . ASP A 1 302 ? -7.190 -8.291 22.117 1.00 67.94 302 ASP A CA 1
ATOM 2351 C C . ASP A 1 302 ? -8.369 -8.034 23.066 1.00 67.94 302 ASP A C 1
ATOM 2353 O O . ASP A 1 302 ? -8.176 -7.647 24.222 1.00 67.94 302 ASP A O 1
ATOM 2357 N N . LEU A 1 303 ? -9.599 -8.250 22.591 1.00 71.81 303 LEU A N 1
ATOM 2358 C CA . LEU A 1 303 ? -10.809 -8.093 23.398 1.00 71.81 303 LEU A CA 1
ATOM 2359 C C . LEU A 1 303 ? -10.855 -9.106 24.553 1.00 71.81 303 LEU A C 1
ATOM 2361 O O . LEU A 1 303 ? -11.237 -8.742 25.666 1.00 71.81 303 LEU A O 1
ATOM 2365 N N . ALA A 1 304 ? -10.406 -10.341 24.317 1.00 76.44 304 ALA A N 1
ATOM 2366 C CA . ALA A 1 304 ? -10.272 -11.377 25.336 1.00 76.44 304 ALA A CA 1
ATOM 2367 C C . ALA A 1 304 ? -9.240 -11.004 26.417 1.00 76.44 304 ALA A C 1
ATOM 2369 O O . ALA A 1 304 ? -9.501 -11.166 27.610 1.00 76.44 304 ALA A O 1
ATOM 2370 N N . ARG A 1 305 ? -8.081 -10.459 26.020 1.00 70.62 305 ARG A N 1
ATOM 2371 C CA . ARG A 1 305 ? -6.982 -10.109 26.939 1.00 70.62 305 ARG A CA 1
ATOM 2372 C C . ARG A 1 305 ? -7.209 -8.836 27.750 1.00 70.62 305 ARG A C 1
ATOM 2374 O O . ARG A 1 305 ? -6.708 -8.752 28.869 1.00 70.62 305 ARG A O 1
ATOM 2381 N N . ARG A 1 306 ? -8.002 -7.872 27.262 1.00 63.22 306 ARG A N 1
ATOM 2382 C CA . ARG A 1 306 ? -8.343 -6.624 27.990 1.00 63.22 306 ARG A CA 1
ATOM 2383 C C . ARG A 1 306 ? -9.092 -6.845 29.320 1.00 63.22 306 ARG A C 1
ATOM 2385 O O . ARG A 1 306 ? -9.395 -5.875 30.010 1.00 63.22 306 ARG A O 1
ATOM 2392 N N . ARG A 1 307 ? -9.381 -8.099 29.696 1.00 50.44 307 ARG A N 1
ATOM 2393 C CA . ARG A 1 307 ? -10.070 -8.497 30.932 1.00 50.44 307 ARG A CA 1
ATOM 2394 C C . ARG A 1 307 ? -9.336 -9.514 31.815 1.00 50.44 307 ARG A C 1
ATOM 2396 O O . ARG A 1 307 ? -9.978 -10.083 32.693 1.00 50.44 307 ARG A O 1
ATOM 2403 N N . GLN A 1 308 ? -8.022 -9.712 31.683 1.00 37.75 308 GLN A N 1
ATOM 2404 C CA . GLN A 1 308 ? -7.279 -10.256 32.829 1.00 37.75 308 GLN A CA 1
ATOM 2405 C C . GLN A 1 308 ? -7.018 -9.116 33.829 1.00 37.75 308 GLN A C 1
ATOM 2407 O O . GLN A 1 308 ? -6.240 -8.217 33.504 1.00 37.75 308 GLN A O 1
ATOM 2412 N N . PRO A 1 309 ? -7.660 -9.088 35.016 1.00 32.03 309 PRO A N 1
ATOM 2413 C CA . PRO A 1 309 ? -7.194 -8.214 36.087 1.00 32.03 309 PRO A CA 1
ATOM 2414 C C . PRO A 1 309 ? -5.723 -8.537 36.378 1.00 32.03 309 PRO A C 1
ATOM 2416 O O . PRO A 1 309 ? -5.309 -9.697 36.272 1.00 32.03 309 PRO A O 1
ATOM 2419 N N . SER A 1 310 ? -4.928 -7.513 36.707 1.00 32.75 310 SER A N 1
ATOM 2420 C CA . SER A 1 310 ? -3.545 -7.715 37.134 1.00 32.75 310 SER A CA 1
ATOM 2421 C C . SER A 1 310 ? -3.502 -8.760 38.252 1.00 32.75 310 SER A C 1
ATOM 2423 O O . SER A 1 310 ? -4.397 -8.842 39.098 1.00 32.75 310 SER A O 1
ATOM 2425 N N . LYS A 1 311 ? -2.462 -9.595 38.233 1.00 34.03 311 LYS A N 1
ATOM 2426 C CA . LYS A 1 311 ? -2.153 -10.554 39.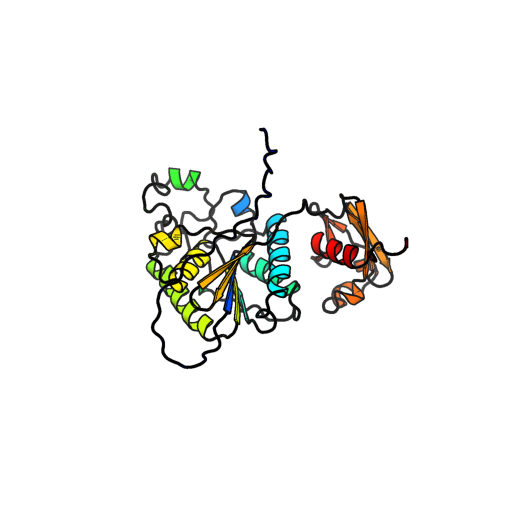297 1.00 34.03 311 LYS A CA 1
ATOM 2427 C C . LYS A 1 311 ? -1.673 -9.827 40.564 1.00 34.03 311 LYS A C 1
ATOM 2429 O O . LYS A 1 311 ? -0.551 -10.051 40.991 1.00 34.03 311 LYS A O 1
ATOM 2434 N N . ASP A 1 312 ? -2.528 -9.015 41.176 1.00 37.62 312 ASP A N 1
ATOM 2435 C CA . ASP A 1 312 ? -2.295 -8.404 42.488 1.00 37.62 312 ASP A CA 1
ATOM 2436 C C . ASP A 1 312 ? -3.479 -8.698 43.419 1.00 37.62 312 ASP A C 1
ATOM 2438 O O . ASP A 1 312 ? -4.285 -7.828 43.721 1.00 37.62 312 ASP A O 1
ATOM 2442 N N . TRP A 1 313 ? -3.596 -9.960 43.850 1.00 29.94 313 TRP A N 1
ATOM 2443 C CA . TRP A 1 313 ? -4.418 -10.364 45.009 1.00 29.94 313 TRP A CA 1
ATOM 2444 C C . TRP A 1 313 ? -3.727 -11.426 45.886 1.00 29.94 313 TRP A C 1
ATOM 2446 O O . TRP A 1 313 ? -4.370 -12.148 46.640 1.00 29.94 313 TRP A O 1
ATOM 2456 N N . LEU A 1 314 ? -2.396 -11.517 45.815 1.00 33.66 314 LEU A N 1
ATOM 2457 C CA . LEU A 1 314 ? -1.586 -12.223 46.812 1.00 33.66 314 LEU A CA 1
ATOM 2458 C C . LEU A 1 314 ? -0.471 -11.301 47.307 1.00 33.66 314 LEU A C 1
ATOM 2460 O O . LEU A 1 314 ? 0.704 -11.528 47.015 1.00 33.66 314 LEU A O 1
ATOM 2464 N N . ARG A 1 315 ? -0.879 -10.253 48.028 1.00 33.41 315 ARG A N 1
ATOM 2465 C CA . ARG A 1 315 ? -0.222 -9.667 49.206 1.00 33.41 315 ARG A CA 1
ATOM 2466 C C . ARG A 1 315 ? -1.088 -8.561 49.788 1.00 33.41 315 ARG A C 1
ATOM 2468 O O . ARG A 1 315 ? -1.621 -7.768 48.986 1.00 33.41 315 ARG A O 1
#

Radius of gyration: 23.01 Å; chains: 1; bounding box: 77×54×72 Å

Sequence (315 aa):
MSTPCATRTKRFAQRRWLRSAISKSLVHKKVAVMLLIRHGETEANLNLCHQGRHDSPLTE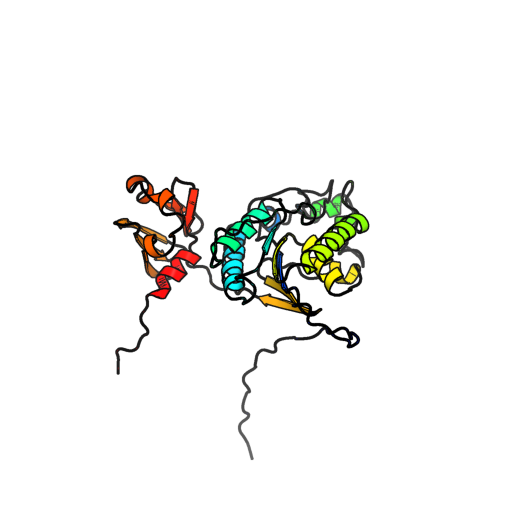RGVAQATAIGRLVRMQPEAASAMMISSPQSRARRTAELVRDHLEKPTIPIQLDERLCEVSIGGWEGLSQQEISRLAPGTFEGEERHGWCFRAPGGESYDVFEARIREWLSEAAENPSVIVVTHGTVARVLRGLYLGLPSSTALALPIPQDKIFRLSNGAIEELEVEVGLKMPRIVKVTPLTALQLLVEFDDGVIGRLDLGKHLSLRIETFRDEATFQQVTINDFGAVCWPTGFALSPDTAYDLARRRQPSKDWLR

Secondary structure (DSSP, 8-state):
--PPPP--------------------------EEEEEEPPPBHHHHTTB--TT---PBPHHHHHHHHHHHHHHHTSTTGGG-EEEE-SSHHHHHHHHHHHTTSS-TT--EEE-GGGSPPP-GGGTT-BHHHHHHHSTTTT-SGGGGGGGGGSTT---HHHHHHHHHHHHHHHTTSSEEEEEE-HHHHHHHHHHHHT--HHHHHTS---SSEEEEEETTEEEEEE----S----EEEEEEETTTEEEEEETTS-EEEEEHHHH-TTSGGGG--HHHHH--EE-TTS-EE-TTS-EE-HHHHHHHHHTT---S----